Protein AF-K1SUK2-F1 (afdb_monomer)

Sequence (191 aa):
MNEDGTMARLPELMKMAQEWNLKVISIKDMIEYRLKKESLIEVGEEVDMPTEYGHFRLIPFRQSSNGLEHMALIKGEWKEDEPILVRVHSSCATGDILGSKRCDCGQQLHKAMQMIDEAGKGVVVYMQQEGRGIGLMNKIAAYKLQEEGYDTVDANTHLGFKPDERDYGCGAQMLRHLGVHKMRLLTNNPV

Mean predicted aligned error: 8.56 Å

Nearest PDB structures (foldseek):
  2bz1-assembly1_A-2  TM=9.672E-01  e=9.574E-19  Escherichia coli
  2bz0-assembly1_A  TM=9.671E-01  e=1.977E-17  Escherichia coli
  4rl4-assembly1_A  TM=9.246E-01  e=2.531E-17  Helicobacter pylori 26695
  4i14-assembly1_B  TM=9.362E-01  e=8.964E-15  Mycobacterium tuberculosis H37Ra
  4i14-assembly1_A  TM=8.002E-01  e=6.188E-15  Mycobacterium tuberculosis H37Ra

Foldseek 3Di:
DPPVPDDDDPVRVVVVCVVVVHDDDDPVVVLVVCLVVPDQKDKADWDWDDDPQATWIKIWIAGNVPRDIWMKTWFDDDDAPDAAAEEEAEDECCCCPVVDPVDCRNVLQSVSSNVCRVVRGHMYIYHDQYPLNPDDVLNVQLVVVVVVPDDSCRSCVVVVHDPHPDDCSNVVSVCVVSNNPHYDYPDPPPD

Organism: NCBI:txid408170

Structure (mmCIF, N/CA/C/O backbone):
data_AF-K1SUK2-F1
#
_entry.id   AF-K1SUK2-F1
#
loop_
_atom_site.group_PDB
_atom_site.id
_atom_site.type_symbol
_atom_site.label_atom_id
_atom_site.label_alt_id
_atom_site.label_comp_id
_atom_site.label_asym_id
_atom_site.label_entity_id
_atom_site.label_seq_id
_atom_site.pdbx_PDB_ins_code
_atom_site.Cartn_x
_atom_site.Cartn_y
_atom_site.Cartn_z
_atom_site.occupancy
_atom_site.B_iso_or_equiv
_atom_site.auth_seq_id
_atom_site.auth_comp_id
_atom_site.auth_asym_id
_atom_site.auth_atom_id
_atom_site.pdbx_PDB_model_num
ATOM 1 N N . MET A 1 1 ? 12.973 -8.698 -36.532 1.00 68.81 1 MET A N 1
ATOM 2 C CA . MET A 1 1 ? 12.730 -7.508 -37.373 1.00 68.81 1 MET A CA 1
ATOM 3 C C . MET A 1 1 ? 12.028 -7.997 -38.618 1.00 68.81 1 MET A C 1
ATOM 5 O O . MET A 1 1 ? 12.360 -9.091 -39.060 1.00 68.81 1 MET A O 1
ATOM 9 N N . ASN A 1 2 ? 11.050 -7.247 -39.114 1.00 75.00 2 ASN A N 1
ATOM 10 C CA . ASN A 1 2 ? 10.426 -7.526 -40.403 1.00 75.00 2 ASN A CA 1
ATOM 11 C C . ASN A 1 2 ? 11.455 -7.321 -41.529 1.00 75.00 2 ASN A C 1
ATOM 13 O O . ASN A 1 2 ? 12.472 -6.651 -41.329 1.00 75.00 2 ASN A O 1
ATOM 17 N N . GLU A 1 3 ? 11.194 -7.888 -42.707 1.00 78.25 3 GLU A N 1
ATOM 18 C CA . GLU A 1 3 ? 12.083 -7.757 -43.873 1.00 78.25 3 GLU A CA 1
ATOM 19 C C . GLU A 1 3 ? 12.247 -6.297 -44.338 1.00 78.25 3 GLU A C 1
ATOM 21 O O . GLU A 1 3 ? 13.272 -5.942 -44.912 1.00 78.25 3 GLU A O 1
ATOM 26 N N . ASP A 1 4 ? 11.279 -5.431 -44.025 1.00 82.25 4 ASP A N 1
ATOM 27 C CA . ASP A 1 4 ? 11.297 -3.988 -44.300 1.00 82.25 4 ASP A CA 1
ATOM 28 C C . ASP A 1 4 ? 12.079 -3.160 -43.255 1.00 82.25 4 ASP A C 1
ATOM 30 O O . ASP A 1 4 ? 12.109 -1.931 -43.320 1.00 82.25 4 ASP A O 1
ATOM 34 N N . GLY A 1 5 ? 12.708 -3.818 -42.277 1.00 83.62 5 GLY A N 1
ATOM 35 C CA . GLY A 1 5 ? 13.476 -3.177 -41.210 1.00 83.62 5 GLY A CA 1
ATOM 36 C C . GLY A 1 5 ? 12.635 -2.652 -40.041 1.00 83.62 5 GLY A C 1
ATOM 37 O O . GLY A 1 5 ? 13.193 -2.091 -39.096 1.00 83.62 5 GLY A O 1
ATOM 38 N N . THR A 1 6 ? 11.314 -2.850 -40.040 1.00 88.44 6 THR A N 1
ATOM 39 C CA . THR A 1 6 ? 10.451 -2.445 -38.919 1.00 88.44 6 THR A CA 1
ATOM 40 C C . THR A 1 6 ? 10.464 -3.459 -37.761 1.00 88.44 6 THR A C 1
ATOM 42 O O . THR A 1 6 ? 10.831 -4.634 -37.900 1.00 88.44 6 THR A O 1
ATOM 45 N N . MET A 1 7 ? 10.095 -3.005 -36.556 1.00 87.94 7 MET A N 1
ATOM 46 C CA . MET A 1 7 ? 9.943 -3.885 -35.390 1.00 87.94 7 MET A CA 1
ATOM 47 C C . MET A 1 7 ? 8.677 -4.729 -35.528 1.00 87.94 7 MET A C 1
ATOM 49 O O . MET A 1 7 ? 7.578 -4.179 -35.600 1.00 87.94 7 MET A O 1
ATOM 53 N N . ALA A 1 8 ? 8.841 -6.052 -35.474 1.00 85.88 8 ALA A N 1
ATOM 54 C CA . ALA A 1 8 ? 7.737 -6.995 -35.590 1.00 85.88 8 ALA A CA 1
ATOM 55 C C . ALA A 1 8 ? 6.704 -6.797 -34.464 1.00 85.88 8 ALA A C 1
ATOM 57 O O . ALA A 1 8 ? 7.054 -6.666 -33.285 1.00 85.88 8 ALA A O 1
ATOM 58 N N . ARG A 1 9 ? 5.419 -6.779 -34.820 1.00 89.25 9 ARG A N 1
ATOM 59 C CA . ARG A 1 9 ? 4.274 -6.707 -33.900 1.00 89.25 9 ARG A CA 1
ATOM 60 C C . ARG A 1 9 ? 3.689 -8.094 -33.656 1.00 89.25 9 ARG A C 1
ATOM 62 O O . ARG A 1 9 ? 4.024 -9.054 -34.339 1.00 89.25 9 ARG A O 1
ATOM 69 N N . LEU A 1 10 ? 2.782 -8.210 -32.683 1.00 87.62 10 LEU A N 1
ATOM 70 C CA . LEU A 1 10 ? 2.212 -9.498 -32.263 1.00 87.62 10 LEU A CA 1
ATOM 71 C C . LEU A 1 10 ? 1.722 -10.390 -33.430 1.00 87.62 10 LEU A C 1
ATOM 73 O O . LEU A 1 10 ? 2.055 -11.572 -33.415 1.00 87.62 10 LEU A O 1
ATOM 77 N N . PRO A 1 11 ? 1.012 -9.883 -34.462 1.00 90.06 11 PRO A N 1
ATOM 78 C CA . PRO A 1 11 ? 0.579 -10.725 -35.581 1.00 90.06 11 PRO A CA 1
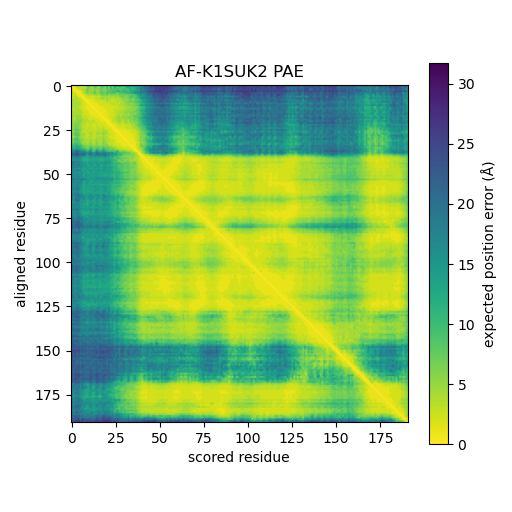ATOM 79 C C . PRO A 1 11 ? 1.738 -11.337 -36.383 1.00 90.06 11 PRO A C 1
ATOM 81 O O . PRO A 1 11 ? 1.647 -12.480 -36.823 1.00 90.06 11 PRO A O 1
ATOM 84 N N . GLU A 1 12 ? 2.828 -10.591 -36.562 1.00 88.25 12 GLU A N 1
ATOM 85 C CA . GLU A 1 12 ? 4.035 -11.041 -37.267 1.00 88.25 12 GLU A CA 1
ATOM 86 C C . GLU A 1 12 ? 4.827 -12.013 -36.392 1.00 88.25 12 GLU A C 1
ATOM 88 O O . GLU A 1 12 ? 5.207 -13.087 -36.851 1.00 88.25 12 GLU A O 1
ATOM 93 N N . LEU A 1 13 ? 4.964 -11.697 -35.100 1.00 88.31 13 LEU A N 1
ATOM 94 C CA . LEU A 1 13 ? 5.599 -12.569 -34.112 1.00 88.31 13 LEU A CA 1
ATOM 95 C C . LEU A 1 13 ? 4.911 -13.936 -34.025 1.00 88.31 13 LEU A C 1
ATOM 97 O O . LEU A 1 13 ? 5.598 -14.945 -33.913 1.00 88.31 13 LEU A O 1
ATOM 101 N N . MET A 1 14 ? 3.578 -13.996 -34.123 1.00 89.56 14 MET A N 1
ATOM 102 C CA . MET A 1 14 ? 2.840 -15.266 -34.135 1.00 89.56 14 MET A CA 1
ATOM 103 C C . MET A 1 14 ? 3.139 -16.106 -35.385 1.00 89.56 1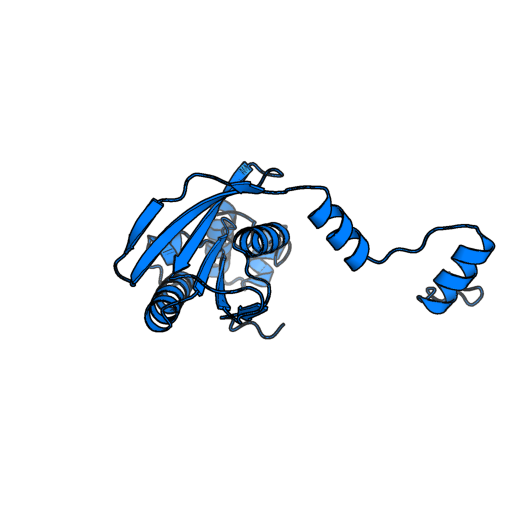4 MET A C 1
ATOM 105 O O . MET A 1 14 ? 3.300 -17.320 -35.268 1.00 89.56 14 MET A O 1
ATOM 109 N N . LYS A 1 15 ? 3.260 -15.477 -36.566 1.00 89.38 15 LYS A N 1
ATOM 110 C CA . LYS A 1 15 ? 3.635 -16.171 -37.812 1.00 89.38 15 LYS A CA 1
ATOM 111 C C . LYS A 1 15 ? 5.060 -16.718 -37.736 1.00 89.38 15 LYS A C 1
ATOM 113 O O . LYS A 1 15 ? 5.268 -17.903 -37.974 1.00 89.38 15 LYS A O 1
ATOM 118 N N . MET A 1 16 ? 6.010 -15.878 -37.328 1.00 87.69 16 MET A N 1
ATOM 119 C CA . MET A 1 16 ? 7.416 -16.264 -37.163 1.00 87.69 16 MET A CA 1
ATOM 120 C C . MET A 1 16 ? 7.575 -17.366 -36.111 1.00 87.69 16 MET A C 1
ATOM 122 O O . MET A 1 16 ? 8.336 -18.309 -36.296 1.00 87.69 16 MET A O 1
ATOM 126 N N . ALA A 1 17 ? 6.824 -17.288 -35.010 1.00 89.75 17 ALA A N 1
ATOM 127 C CA . ALA A 1 17 ? 6.857 -18.310 -33.975 1.00 89.75 17 ALA A CA 1
ATOM 128 C C . ALA A 1 17 ? 6.326 -19.661 -34.460 1.00 89.75 17 ALA A C 1
ATOM 130 O O . ALA A 1 17 ? 6.864 -20.695 -34.071 1.00 89.75 17 ALA A O 1
ATOM 131 N N . GLN A 1 18 ? 5.310 -19.671 -35.325 1.00 91.25 18 GLN A N 1
ATOM 132 C CA . GLN A 1 18 ? 4.829 -20.903 -35.942 1.00 91.25 18 GLN A CA 1
ATOM 133 C C . GLN A 1 18 ? 5.859 -21.483 -36.919 1.00 91.25 18 GLN A C 1
ATOM 135 O O . GLN A 1 18 ? 6.122 -22.682 -36.876 1.00 91.25 18 GLN A O 1
ATOM 140 N N . GLU A 1 19 ? 6.461 -20.639 -37.758 1.00 91.56 19 GLU A N 1
ATOM 141 C CA . GLU A 1 19 ? 7.480 -21.040 -38.733 1.00 91.56 19 GLU A CA 1
ATOM 142 C C . GLU A 1 19 ? 8.727 -21.624 -38.055 1.00 91.56 19 GLU A C 1
ATOM 144 O O . GLU A 1 19 ? 9.256 -22.649 -38.479 1.00 91.56 19 GLU A O 1
ATOM 149 N N . TRP A 1 20 ? 9.173 -21.001 -36.965 1.00 92.88 20 TRP A N 1
ATOM 150 C CA . TRP A 1 20 ? 10.408 -21.370 -36.268 1.00 92.88 20 TRP A CA 1
ATOM 151 C C . TRP A 1 20 ? 10.173 -22.249 -35.034 1.00 92.88 20 TRP A C 1
ATOM 153 O O . TRP A 1 20 ? 11.103 -22.503 -34.271 1.00 92.88 20 TRP A O 1
ATOM 163 N N . ASN A 1 21 ? 8.940 -22.724 -34.830 1.00 91.50 21 ASN A N 1
ATOM 164 C CA . ASN A 1 21 ? 8.532 -23.551 -33.691 1.00 91.50 21 ASN A CA 1
ATOM 165 C C . ASN A 1 21 ? 8.912 -22.949 -32.319 1.00 91.50 21 ASN A C 1
ATOM 167 O O . ASN A 1 21 ? 9.374 -23.636 -31.404 1.00 91.50 21 ASN A O 1
ATOM 171 N N . LEU A 1 22 ? 8.712 -21.642 -32.170 1.00 91.06 22 LEU A N 1
ATOM 172 C CA . LEU A 1 22 ? 8.928 -20.907 -30.929 1.00 91.06 22 LEU A CA 1
ATOM 173 C C . LEU A 1 22 ? 7.612 -20.746 -30.161 1.00 91.06 22 LEU A C 1
ATOM 175 O O . LEU A 1 22 ? 6.516 -20.756 -30.721 1.00 91.06 22 LEU A O 1
ATOM 179 N N . LYS A 1 23 ? 7.712 -20.577 -28.841 1.00 89.44 23 LYS A N 1
ATOM 180 C CA . LYS A 1 23 ? 6.564 -20.242 -27.991 1.00 89.44 23 LYS A CA 1
ATOM 181 C C . LYS A 1 23 ? 6.482 -18.728 -27.820 1.00 89.44 23 LYS A C 1
ATOM 183 O O . LYS A 1 23 ? 7.471 -18.097 -27.461 1.00 89.44 23 LYS A O 1
ATOM 188 N N . VAL A 1 24 ? 5.294 -18.167 -28.030 1.00 89.62 24 VAL A N 1
ATOM 189 C CA . VAL A 1 24 ? 4.978 -16.768 -27.708 1.00 89.62 24 VAL A CA 1
ATOM 190 C C . VAL A 1 24 ? 4.168 -16.757 -26.422 1.00 89.62 24 VAL A C 1
ATOM 192 O O . VAL A 1 24 ? 3.167 -17.461 -26.317 1.00 89.62 24 VAL A O 1
ATOM 195 N N . ILE A 1 25 ? 4.610 -15.970 -25.446 1.00 89.69 25 ILE A N 1
ATOM 196 C CA . ILE A 1 25 ? 3.925 -15.766 -24.167 1.00 89.69 25 ILE A CA 1
ATOM 197 C C . ILE A 1 25 ? 3.846 -14.268 -23.880 1.00 89.69 25 ILE A C 1
ATOM 199 O O . ILE A 1 25 ? 4.725 -13.513 -24.302 1.00 89.69 25 ILE A O 1
ATOM 203 N N . SER A 1 26 ? 2.810 -13.825 -23.168 1.00 88.38 26 SER A N 1
ATOM 204 C CA . SER A 1 26 ? 2.728 -12.434 -22.718 1.00 88.38 26 SER A CA 1
ATOM 205 C C . SER A 1 26 ? 3.372 -12.249 -21.339 1.00 88.38 26 SER A C 1
ATOM 207 O O . SER A 1 26 ? 3.465 -13.187 -20.544 1.00 88.38 26 SER A O 1
ATOM 209 N N . ILE A 1 27 ? 3.781 -11.014 -21.021 1.00 81.56 27 ILE A N 1
ATOM 210 C CA . ILE A 1 27 ? 4.228 -10.653 -19.663 1.00 81.56 27 ILE A CA 1
ATOM 211 C C . ILE A 1 27 ? 3.111 -10.940 -18.650 1.00 81.56 27 ILE A C 1
ATOM 213 O O . ILE A 1 27 ? 3.391 -11.438 -17.565 1.00 81.56 27 ILE A O 1
ATOM 217 N N . LYS A 1 28 ? 1.846 -10.699 -19.022 1.00 80.81 28 LYS A N 1
ATOM 218 C CA . LYS A 1 28 ? 0.680 -11.029 -18.195 1.00 80.81 28 LYS A CA 1
ATOM 219 C C . LYS A 1 28 ? 0.637 -12.524 -17.861 1.00 80.81 28 LYS A C 1
ATOM 221 O O . LYS A 1 28 ? 0.533 -12.861 -16.688 1.00 80.81 28 LYS A O 1
ATOM 226 N N . ASP A 1 29 ? 0.779 -13.404 -18.853 1.00 82.12 29 ASP A N 1
ATOM 227 C CA . ASP A 1 29 ? 0.750 -14.861 -18.635 1.00 82.12 29 ASP A CA 1
ATOM 228 C C . ASP A 1 29 ? 1.938 -15.328 -17.788 1.00 82.12 29 ASP A C 1
ATOM 230 O O . ASP A 1 29 ? 1.801 -16.213 -16.945 1.00 82.12 29 ASP A O 1
ATOM 234 N N . MET A 1 30 ? 3.108 -14.708 -17.975 1.00 81.25 30 MET A N 1
ATOM 235 C CA . MET A 1 30 ? 4.293 -14.985 -17.164 1.00 81.25 30 MET A CA 1
ATOM 236 C C . MET A 1 30 ? 4.085 -14.563 -15.704 1.00 81.25 30 MET A C 1
ATOM 238 O O . MET A 1 30 ? 4.406 -15.332 -14.797 1.00 81.25 30 MET A O 1
ATOM 242 N N . ILE A 1 31 ? 3.510 -13.378 -15.469 1.00 77.00 31 ILE A N 1
ATOM 243 C CA . ILE A 1 31 ? 3.128 -12.911 -14.132 1.00 77.00 31 ILE A CA 1
ATOM 244 C C . ILE A 1 31 ? 2.103 -13.874 -13.524 1.00 77.00 31 ILE A C 1
ATOM 246 O O . ILE A 1 31 ? 2.321 -14.357 -12.419 1.00 77.00 31 ILE A O 1
ATOM 250 N N . GLU A 1 32 ? 1.031 -14.229 -14.239 1.00 76.50 32 GLU A N 1
ATOM 251 C CA . GLU A 1 32 ? 0.015 -15.171 -13.750 1.00 76.50 32 GLU A CA 1
ATOM 252 C C . GLU A 1 32 ? 0.597 -16.548 -13.407 1.00 76.50 32 GLU A C 1
ATOM 254 O O . GLU A 1 32 ? 0.225 -17.135 -12.388 1.00 76.50 32 GLU A O 1
ATOM 259 N N . TYR A 1 33 ? 1.510 -17.068 -14.232 1.00 79.50 33 TYR A N 1
ATOM 260 C CA . TYR A 1 33 ? 2.185 -18.338 -13.983 1.00 79.50 33 TYR A CA 1
ATOM 261 C C . TYR A 1 33 ? 3.038 -18.276 -12.715 1.00 79.50 33 TYR A C 1
ATOM 263 O O . TYR A 1 33 ? 2.906 -19.146 -11.852 1.00 79.50 33 TYR A O 1
ATOM 271 N N . ARG A 1 34 ? 3.864 -17.232 -12.564 1.00 74.19 34 ARG A N 1
ATOM 272 C CA . ARG A 1 34 ? 4.698 -17.041 -11.370 1.00 74.19 34 ARG A CA 1
ATOM 273 C C . ARG A 1 34 ? 3.846 -16.849 -10.124 1.00 74.19 34 ARG A C 1
ATOM 275 O O . ARG A 1 34 ? 4.049 -17.569 -9.162 1.00 74.19 34 ARG A O 1
ATOM 282 N N . LEU A 1 35 ? 2.808 -16.013 -10.170 1.00 68.50 35 LEU A N 1
ATOM 283 C CA . LEU A 1 35 ? 1.860 -15.832 -9.061 1.00 68.50 35 LEU A CA 1
ATOM 284 C C . LEU A 1 35 ? 1.132 -17.127 -8.652 1.00 68.50 35 LEU A C 1
ATOM 286 O O . LEU A 1 35 ? 0.651 -17.222 -7.528 1.00 68.50 35 LEU A O 1
ATOM 290 N N . LYS A 1 36 ? 0.988 -18.108 -9.556 1.00 68.94 36 LYS A N 1
ATOM 291 C CA . LYS A 1 36 ? 0.396 -19.426 -9.253 1.00 68.94 36 LYS A CA 1
ATOM 292 C C . LYS A 1 36 ? 1.407 -20.434 -8.696 1.00 68.94 36 LYS A C 1
ATOM 294 O O . LYS A 1 36 ? 0.989 -21.404 -8.071 1.00 68.94 36 LYS A O 1
ATOM 299 N N . LYS A 1 37 ? 2.700 -20.265 -8.982 1.00 68.19 37 LYS A N 1
ATOM 300 C CA . LYS A 1 37 ? 3.764 -21.250 -8.705 1.00 68.19 37 LYS A CA 1
ATOM 301 C C . LYS A 1 37 ? 4.729 -20.818 -7.603 1.00 68.19 37 LYS A C 1
ATOM 303 O O . LYS A 1 37 ? 5.312 -21.675 -6.951 1.00 68.19 37 LYS A O 1
ATOM 308 N N . GLU A 1 38 ? 4.900 -19.519 -7.419 1.00 70.81 38 GLU A N 1
ATOM 309 C CA . GLU A 1 38 ? 5.845 -18.893 -6.505 1.00 70.81 38 GLU A CA 1
ATOM 310 C C . GLU A 1 38 ? 5.045 -18.039 -5.516 1.00 70.81 38 GLU A C 1
ATOM 312 O O . GLU A 1 38 ? 4.424 -17.047 -5.905 1.00 70.81 38 GLU A O 1
ATOM 317 N N . SER A 1 39 ? 5.058 -18.415 -4.235 1.00 69.88 39 SER A N 1
ATOM 318 C CA . SER A 1 39 ? 4.652 -17.483 -3.180 1.00 69.88 39 SER A CA 1
ATOM 319 C C . SER A 1 39 ? 5.824 -16.544 -2.926 1.00 69.88 39 SER A C 1
ATOM 321 O O . SER A 1 39 ? 6.908 -16.999 -2.568 1.00 69.88 39 SER A O 1
ATOM 323 N N . LEU A 1 40 ? 5.621 -15.243 -3.136 1.00 79.75 40 LEU A N 1
ATOM 324 C CA . LEU A 1 40 ? 6.586 -14.208 -2.751 1.00 79.75 40 LEU A CA 1
ATOM 325 C C . LEU A 1 40 ? 6.384 -13.760 -1.304 1.00 79.75 40 LEU A C 1
ATOM 327 O O . LEU A 1 40 ? 7.107 -12.876 -0.851 1.00 79.75 40 LEU A O 1
ATOM 331 N N . ILE A 1 41 ? 5.396 -14.325 -0.609 1.00 89.88 41 ILE A N 1
ATOM 332 C CA . ILE A 1 41 ? 5.016 -13.929 0.741 1.00 89.88 41 ILE A CA 1
ATOM 333 C C . ILE A 1 41 ? 5.052 -15.123 1.696 1.00 89.88 41 ILE A C 1
ATOM 335 O O . ILE A 1 41 ? 4.570 -16.216 1.388 1.00 89.88 41 ILE A O 1
ATOM 339 N N . GLU A 1 42 ? 5.613 -14.883 2.872 1.00 93.88 42 GLU A N 1
ATOM 340 C CA . GLU A 1 42 ? 5.426 -15.654 4.097 1.00 93.88 42 GLU A CA 1
ATOM 341 C C . GLU A 1 42 ? 4.388 -14.905 4.945 1.00 93.88 42 GLU A C 1
ATOM 343 O O . GLU A 1 42 ? 4.47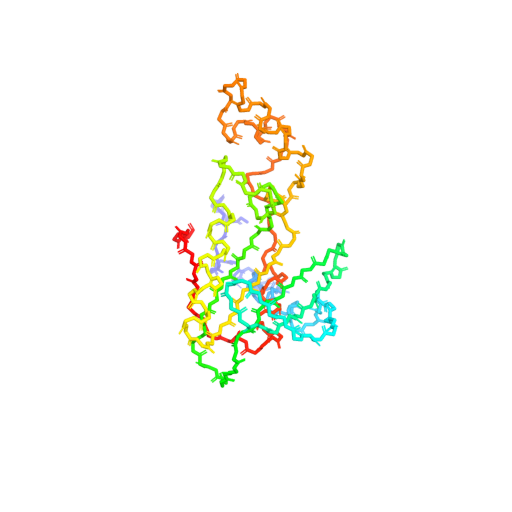3 -13.684 5.087 1.00 93.88 42 GLU A O 1
ATOM 348 N N . VAL A 1 43 ? 3.384 -15.613 5.463 1.00 96.44 43 VAL A N 1
ATOM 349 C CA . VAL A 1 43 ? 2.277 -15.025 6.233 1.00 96.44 43 VAL A CA 1
ATOM 350 C C . VAL A 1 43 ? 2.533 -15.269 7.712 1.00 96.44 43 VAL A C 1
ATOM 352 O O . VAL A 1 43 ? 2.770 -16.410 8.104 1.00 96.44 43 VAL A O 1
ATOM 355 N N . GLY A 1 44 ? 2.522 -14.206 8.514 1.00 96.88 44 GLY A N 1
ATOM 356 C CA . GLY A 1 44 ? 2.666 -14.306 9.962 1.00 96.88 44 GLY A CA 1
ATOM 357 C C . GLY A 1 44 ? 1.332 -14.452 10.693 1.00 96.88 44 GLY A C 1
ATOM 358 O O . GLY A 1 44 ? 0.275 -14.603 10.085 1.00 96.88 44 GLY A O 1
ATOM 359 N N . GLU A 1 45 ? 1.399 -14.389 12.019 1.00 97.81 45 GLU A N 1
ATOM 360 C CA . GLU A 1 45 ? 0.235 -14.540 12.895 1.00 97.81 45 GLU A CA 1
ATOM 361 C C . GLU A 1 45 ? -0.684 -13.312 12.853 1.00 97.81 45 GLU A C 1
ATOM 363 O O . GLU A 1 45 ? -0.224 -12.166 12.863 1.00 97.81 45 GLU A O 1
ATOM 368 N N . GLU A 1 46 ? -1.992 -13.562 12.844 1.00 98.06 46 GLU A N 1
ATOM 369 C CA . GLU A 1 46 ? -3.016 -12.523 12.924 1.00 98.06 46 GLU A CA 1
ATOM 370 C C . GLU A 1 46 ? -3.235 -12.079 14.376 1.00 98.06 46 GLU A C 1
ATOM 372 O O . GLU A 1 46 ? -3.321 -12.906 15.286 1.00 98.06 46 GLU A O 1
ATOM 377 N N . VAL A 1 47 ? -3.371 -10.770 14.599 1.00 98.19 47 VAL A N 1
ATOM 378 C CA . VAL A 1 47 ? -3.643 -10.205 15.928 1.00 98.19 47 VAL A CA 1
ATOM 379 C C . VAL A 1 47 ? -4.721 -9.126 15.889 1.00 98.19 47 VAL A C 1
ATOM 381 O O . VAL A 1 47 ? -4.873 -8.401 14.905 1.00 98.19 47 VAL A O 1
ATOM 384 N N . ASP A 1 48 ? -5.454 -8.998 16.991 1.00 98.25 48 ASP A N 1
ATOM 385 C CA . ASP A 1 48 ? -6.371 -7.886 17.226 1.00 98.25 48 ASP A CA 1
ATOM 386 C C . ASP A 1 48 ? -5.600 -6.569 17.434 1.00 98.25 48 ASP A C 1
ATOM 388 O O . ASP A 1 48 ? -4.630 -6.519 18.193 1.00 98.25 48 ASP A O 1
ATOM 392 N N . MET A 1 49 ? -6.009 -5.505 16.741 1.00 97.94 49 MET A N 1
ATOM 393 C CA . MET A 1 49 ? -5.282 -4.235 16.669 1.00 97.94 49 MET A CA 1
ATOM 394 C C . MET A 1 49 ? -6.231 -3.031 16.809 1.00 97.9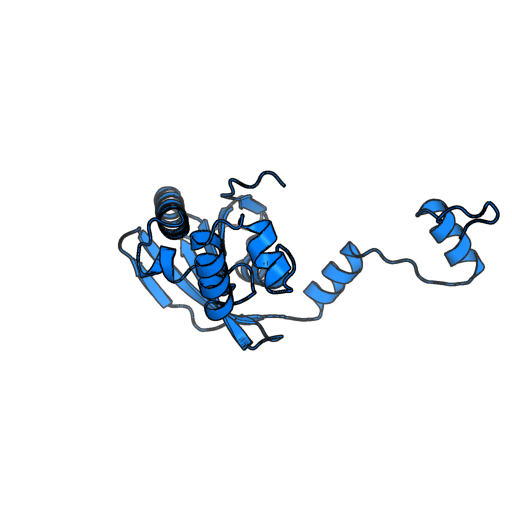4 49 MET A C 1
ATOM 396 O O . MET A 1 49 ? -6.697 -2.464 15.810 1.00 97.94 49 MET A O 1
ATOM 400 N N . PRO A 1 50 ? -6.544 -2.602 18.043 1.00 97.44 50 PRO A N 1
ATOM 401 C CA . PRO A 1 50 ? -7.225 -1.335 18.281 1.00 97.44 50 PRO A CA 1
ATOM 402 C C . PRO A 1 50 ? -6.282 -0.157 17.997 1.00 97.44 50 PRO A C 1
ATOM 404 O O . PRO A 1 50 ? -5.133 -0.141 18.430 1.00 97.44 50 PRO A O 1
ATOM 407 N N . THR A 1 51 ? -6.773 0.852 17.279 1.00 97.38 51 THR A N 1
ATOM 408 C CA . THR A 1 51 ? -6.018 2.066 16.932 1.00 97.38 51 THR A CA 1
ATOM 409 C C . THR A 1 51 ? -6.861 3.313 17.190 1.00 97.38 51 THR A C 1
ATOM 411 O O . THR A 1 51 ? -8.082 3.234 17.326 1.00 97.38 51 THR A O 1
ATOM 414 N N . GLU A 1 52 ? -6.234 4.490 17.183 1.00 96.81 52 GLU A N 1
ATOM 415 C CA . GLU A 1 52 ? -6.949 5.774 17.264 1.00 96.81 52 GLU A CA 1
ATOM 416 C C . GLU A 1 52 ? -7.887 6.025 16.068 1.00 96.81 52 GLU A C 1
ATOM 418 O O . GLU A 1 52 ? -8.790 6.857 16.150 1.00 96.81 52 GLU A O 1
ATOM 423 N N . TYR A 1 53 ? -7.685 5.315 14.954 1.00 97.06 53 TYR A N 1
ATOM 424 C CA . TYR A 1 53 ? -8.412 5.515 13.696 1.00 97.06 53 TYR A CA 1
ATOM 425 C C . TYR A 1 53 ? -9.418 4.401 13.394 1.00 97.06 53 TYR A C 1
ATOM 427 O O . TYR A 1 53 ? -9.968 4.366 12.294 1.00 97.06 53 TYR A O 1
ATOM 435 N N . GLY A 1 54 ? -9.621 3.480 14.338 1.00 95.62 54 GLY A N 1
ATOM 436 C CA . GLY A 1 54 ? -10.506 2.336 14.174 1.00 95.62 54 GLY A CA 1
ATOM 437 C C . GLY A 1 54 ? -9.964 1.059 14.804 1.00 95.62 54 GLY A C 1
ATOM 438 O O . GLY A 1 54 ? -8.840 1.003 15.307 1.00 95.62 54 GLY A O 1
ATOM 439 N N . HIS A 1 55 ? -10.773 0.008 14.744 1.00 97.50 55 HIS A N 1
ATOM 440 C CA . HIS A 1 55 ? -10.428 -1.315 15.271 1.00 97.50 55 HIS A CA 1
ATOM 441 C C . HIS A 1 55 ? -10.251 -2.314 14.133 1.00 97.50 55 HIS A C 1
ATOM 443 O O . HIS A 1 55 ? -11.189 -2.534 13.360 1.00 97.50 55 HIS A O 1
ATOM 449 N N . PHE A 1 56 ? -9.053 -2.886 14.032 1.00 98.56 56 PHE A N 1
ATOM 450 C CA . PHE A 1 56 ? -8.614 -3.717 12.917 1.00 98.56 56 PHE A CA 1
ATOM 451 C C . PHE A 1 56 ? -8.036 -5.041 13.407 1.00 98.56 56 PHE A C 1
ATOM 453 O O . PHE A 1 56 ? -7.701 -5.198 14.575 1.00 98.56 56 PHE A O 1
ATOM 460 N N . ARG A 1 57 ? -7.856 -5.966 12.471 1.00 98.44 57 ARG A N 1
ATOM 461 C CA . ARG A 1 57 ? -6.983 -7.133 12.611 1.00 98.44 57 ARG A CA 1
ATOM 462 C C . ARG A 1 57 ? -5.706 -6.848 11.830 1.00 98.44 57 ARG A C 1
ATOM 464 O O . ARG A 1 57 ? -5.784 -6.272 10.744 1.00 98.44 57 ARG A O 1
ATOM 471 N N . LEU A 1 58 ? -4.547 -7.190 12.373 1.00 98.56 58 LEU A N 1
ATOM 472 C CA . LEU A 1 58 ? -3.258 -7.002 11.713 1.00 98.56 58 LEU A CA 1
ATOM 473 C C . LEU A 1 58 ? -2.675 -8.358 11.338 1.00 98.56 58 LEU A C 1
ATOM 475 O O . LEU A 1 58 ? -2.600 -9.245 12.182 1.00 98.56 58 LEU A O 1
ATOM 479 N N . ILE A 1 59 ? -2.205 -8.480 10.096 1.00 98.50 59 ILE A N 1
ATOM 480 C CA . ILE A 1 59 ? -1.401 -9.621 9.644 1.00 98.50 59 ILE A CA 1
ATOM 481 C C . ILE A 1 59 ? -0.079 -9.093 9.078 1.00 98.50 59 ILE A C 1
ATOM 483 O O . ILE A 1 59 ? -0.112 -8.278 8.145 1.00 98.50 59 ILE A O 1
ATOM 487 N N . PRO A 1 60 ? 1.082 -9.519 9.606 1.00 97.94 60 PRO A N 1
ATOM 488 C CA . PRO A 1 60 ? 2.368 -9.230 9.000 1.00 97.94 60 PRO A CA 1
ATOM 489 C C . PRO A 1 60 ? 2.661 -10.218 7.863 1.00 97.94 60 PRO A C 1
ATOM 491 O O . PRO A 1 60 ? 2.302 -11.394 7.913 1.00 97.94 60 PRO A O 1
ATOM 494 N N . PHE A 1 61 ? 3.352 -9.740 6.835 1.00 96.81 61 PHE A N 1
ATOM 495 C CA . PHE A 1 61 ? 3.784 -10.530 5.687 1.00 96.81 61 PHE A CA 1
ATOM 496 C C . PHE A 1 61 ? 5.268 -10.298 5.454 1.00 96.81 61 PHE A C 1
ATOM 498 O O . PHE A 1 61 ? 5.694 -9.149 5.393 1.00 96.81 61 PHE A O 1
ATOM 505 N N . ARG A 1 62 ? 6.059 -11.350 5.262 1.00 95.19 62 ARG A N 1
ATOM 506 C CA . ARG A 1 62 ? 7.465 -11.213 4.873 1.00 95.19 62 ARG A CA 1
ATOM 507 C C . ARG A 1 62 ? 7.634 -11.519 3.394 1.00 95.19 62 ARG A C 1
ATOM 509 O O . ARG A 1 62 ? 7.256 -12.587 2.923 1.00 95.19 62 ARG A O 1
ATOM 516 N N . GLN A 1 63 ? 8.226 -10.588 2.659 1.00 91.38 63 GLN A N 1
ATOM 517 C CA . GLN A 1 63 ? 8.537 -10.766 1.250 1.00 91.38 63 GLN A CA 1
ATOM 518 C C . GLN A 1 63 ? 9.759 -11.682 1.095 1.00 91.38 63 GLN A C 1
ATOM 520 O O . GLN A 1 63 ? 10.869 -11.341 1.498 1.00 91.38 63 GLN A O 1
ATOM 525 N N . SER A 1 64 ? 9.588 -12.839 0.461 1.00 87.12 64 SER A N 1
ATOM 526 C CA . SER A 1 64 ? 10.632 -13.867 0.353 1.00 87.12 64 SER A CA 1
ATOM 527 C C . SER A 1 64 ? 11.846 -13.429 -0.476 1.00 87.12 64 SER A C 1
ATOM 529 O O . SER A 1 64 ? 12.939 -13.947 -0.280 1.00 87.12 64 SER A O 1
ATOM 531 N N . SER A 1 65 ? 11.684 -12.478 -1.402 1.00 83.69 65 SER A N 1
ATOM 532 C CA . SER A 1 65 ? 12.766 -12.049 -2.302 1.00 83.69 65 SER A CA 1
ATOM 533 C C . SER A 1 65 ? 13.779 -11.094 -1.666 1.00 83.69 65 SER A C 1
ATOM 535 O O . SER A 1 65 ? 14.898 -10.993 -2.158 1.00 83.69 65 SER A O 1
ATOM 537 N N . ASN A 1 66 ? 13.392 -10.356 -0.623 1.00 85.62 66 ASN A N 1
ATOM 538 C CA . ASN A 1 66 ? 14.238 -9.333 0.009 1.00 85.62 66 ASN A CA 1
ATOM 539 C C . ASN A 1 66 ? 14.174 -9.342 1.548 1.00 85.62 66 ASN A C 1
ATOM 541 O O . ASN A 1 66 ? 14.894 -8.577 2.183 1.00 85.62 66 ASN A O 1
ATOM 545 N N . GLY A 1 67 ? 13.331 -10.187 2.147 1.00 89.44 67 GLY A N 1
ATOM 546 C CA . GLY A 1 67 ? 13.147 -10.297 3.592 1.00 89.44 67 GLY A CA 1
ATOM 547 C C . GLY A 1 67 ? 12.399 -9.126 4.233 1.00 89.44 67 GLY A C 1
ATOM 548 O O . GLY A 1 67 ? 12.293 -9.098 5.455 1.00 89.44 67 GLY A O 1
ATOM 549 N N . LEU A 1 68 ? 11.891 -8.165 3.453 1.00 91.75 68 LEU A N 1
ATOM 550 C CA . LEU A 1 68 ? 11.160 -7.025 4.000 1.00 91.75 68 LEU A CA 1
ATOM 551 C C . LEU A 1 68 ? 9.822 -7.473 4.579 1.00 91.75 68 LEU A C 1
ATOM 553 O O . LEU A 1 68 ? 9.109 -8.280 3.987 1.00 91.75 68 LEU A O 1
ATOM 557 N N . GLU A 1 69 ? 9.472 -6.900 5.722 1.00 94.94 69 GLU A N 1
ATOM 558 C CA . GLU A 1 69 ? 8.201 -7.155 6.385 1.00 94.94 69 GLU A CA 1
ATOM 559 C C . GLU A 1 69 ? 7.211 -6.044 6.036 1.00 94.94 69 GLU A C 1
ATOM 561 O O . GLU A 1 69 ? 7.529 -4.856 6.034 1.00 94.94 69 GLU A O 1
ATOM 566 N N . HIS A 1 70 ? 6.010 -6.447 5.665 1.00 96.19 70 HIS A N 1
ATOM 567 C CA . HIS A 1 70 ? 4.867 -5.618 5.326 1.00 96.19 70 HIS A CA 1
ATOM 568 C C . HIS A 1 70 ? 3.726 -5.978 6.266 1.00 96.19 70 HIS A C 1
ATOM 570 O O . HIS A 1 70 ? 3.793 -6.967 6.995 1.00 96.19 70 HIS A O 1
ATOM 576 N N . MET A 1 71 ? 2.648 -5.207 6.238 1.00 97.25 71 MET A N 1
ATOM 577 C CA . MET A 1 71 ? 1.477 -5.518 7.053 1.00 97.25 71 MET A CA 1
ATOM 578 C C . MET A 1 71 ? 0.187 -5.181 6.327 1.00 97.25 71 MET A C 1
ATOM 580 O O . MET A 1 71 ? 0.141 -4.276 5.493 1.00 97.25 71 MET A O 1
ATOM 584 N N . ALA A 1 72 ? -0.869 -5.911 6.664 1.00 98.25 72 ALA A N 1
ATOM 585 C CA . ALA A 1 72 ? -2.228 -5.573 6.292 1.00 98.25 72 ALA A CA 1
ATOM 586 C C . ALA A 1 72 ? -3.044 -5.273 7.550 1.00 98.25 72 ALA A C 1
ATOM 588 O O . ALA A 1 72 ? -3.028 -6.059 8.495 1.00 98.25 72 ALA A O 1
ATOM 589 N N . LEU A 1 73 ? -3.770 -4.157 7.535 1.00 98.50 73 LEU A N 1
ATOM 590 C CA . LEU A 1 73 ? -4.819 -3.851 8.503 1.00 98.50 73 LEU A CA 1
ATOM 591 C C . LEU A 1 73 ? -6.164 -4.183 7.873 1.00 98.50 73 LEU A C 1
ATOM 593 O O . LEU A 1 73 ? -6.488 -3.679 6.797 1.00 98.50 73 LEU A O 1
ATOM 597 N N . ILE A 1 74 ? -6.936 -5.030 8.538 1.00 98.44 74 ILE A N 1
ATOM 598 C CA . ILE A 1 74 ? -8.142 -5.651 8.004 1.00 98.44 74 ILE A CA 1
ATOM 599 C C . ILE A 1 74 ? -9.331 -5.246 8.866 1.00 98.44 74 ILE A C 1
ATOM 601 O O . ILE A 1 74 ? -9.308 -5.388 10.089 1.00 98.44 74 ILE A O 1
ATOM 605 N N . LYS A 1 75 ? -10.394 -4.770 8.220 1.00 98.31 75 LYS A N 1
ATOM 606 C CA . LYS A 1 75 ? -11.676 -4.459 8.851 1.00 98.31 75 LYS A CA 1
ATOM 607 C C . LYS A 1 75 ? -12.743 -5.410 8.32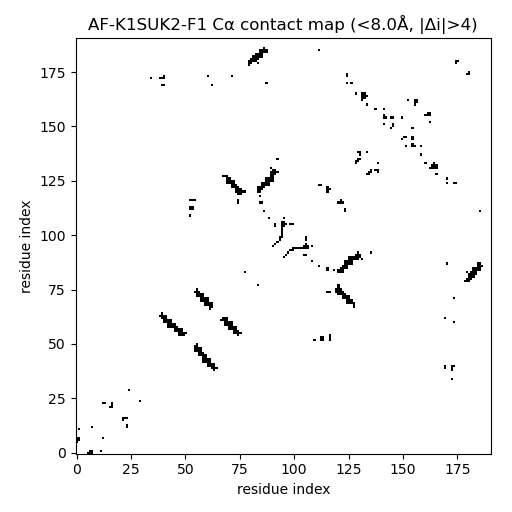6 1.00 98.31 75 LYS A C 1
ATOM 609 O O . LYS A 1 75 ? -12.902 -5.538 7.112 1.00 98.31 75 LYS A O 1
ATOM 614 N N . GLY A 1 76 ? -13.499 -6.010 9.242 1.00 96.19 76 GLY A N 1
ATOM 615 C CA . GLY A 1 76 ? -14.646 -6.855 8.917 1.00 96.19 76 GLY A CA 1
ATOM 616 C C . GLY A 1 76 ? -14.279 -8.128 8.153 1.00 96.19 76 GLY A C 1
ATOM 617 O O . GLY A 1 76 ? -13.137 -8.592 8.183 1.00 96.19 76 GLY A O 1
ATOM 618 N N . GLU A 1 77 ? -15.284 -8.680 7.483 1.00 95.19 77 GLU A N 1
ATOM 619 C CA . GLU A 1 77 ? -15.217 -9.876 6.645 1.00 95.19 77 GLU A CA 1
ATOM 620 C C . GLU A 1 77 ? -16.041 -9.642 5.376 1.00 95.19 77 GLU A C 1
ATOM 622 O O . GLU A 1 77 ? -16.916 -8.767 5.334 1.00 95.19 77 GLU A O 1
ATOM 627 N N . TRP A 1 78 ? -15.771 -10.419 4.333 1.00 95.31 78 TRP A N 1
ATOM 628 C CA . TRP A 1 78 ? -16.456 -10.298 3.054 1.00 95.31 78 TRP A CA 1
ATOM 629 C C . TRP A 1 78 ? -16.572 -11.635 2.338 1.00 95.31 78 TRP A C 1
ATOM 631 O O . TRP A 1 78 ? -15.873 -12.599 2.649 1.00 95.31 78 TRP A O 1
ATOM 641 N N . LYS A 1 79 ? -17.480 -11.680 1.363 1.00 93.00 79 LYS A N 1
ATOM 642 C CA . LYS A 1 79 ? -17.642 -12.831 0.475 1.00 93.00 79 LYS A CA 1
ATOM 643 C C . LYS A 1 79 ? -16.749 -12.698 -0.754 1.00 93.00 79 LYS A C 1
ATOM 645 O O . LYS A 1 79 ? -16.303 -11.606 -1.107 1.00 93.00 79 LYS A O 1
ATOM 650 N N . GLU A 1 80 ? -16.538 -13.821 -1.427 1.00 86.62 80 GLU A N 1
ATOM 651 C CA . GLU A 1 80 ? -15.914 -13.845 -2.748 1.00 86.62 80 GLU A CA 1
ATOM 652 C C . GLU A 1 80 ? -16.660 -12.898 -3.713 1.00 86.62 80 GLU A C 1
ATOM 654 O O . GLU A 1 80 ? -17.880 -12.741 -3.629 1.00 86.62 80 GLU A O 1
ATOM 659 N N . ASP A 1 81 ? -15.909 -12.215 -4.581 1.00 87.50 81 ASP A N 1
ATOM 660 C CA . ASP A 1 81 ? -16.381 -11.210 -5.551 1.00 87.50 81 ASP A CA 1
ATOM 661 C C . ASP A 1 81 ? -17.059 -9.941 -4.999 1.00 87.50 81 ASP A C 1
ATOM 663 O O . ASP A 1 81 ? -17.477 -9.066 -5.774 1.00 87.50 81 ASP A O 1
ATOM 667 N N . GLU A 1 82 ? -17.126 -9.768 -3.680 1.00 93.06 82 GLU A N 1
ATOM 668 C CA . GLU A 1 82 ? -17.583 -8.516 -3.086 1.00 93.06 82 GLU A CA 1
ATOM 669 C C . GLU A 1 82 ? -16.533 -7.405 -3.309 1.00 93.06 82 GLU A C 1
ATOM 671 O O . GLU A 1 82 ? -15.348 -7.619 -3.059 1.00 93.06 82 GLU A O 1
ATOM 676 N N . PRO A 1 83 ? -16.911 -6.208 -3.804 1.00 94.00 83 PRO A N 1
ATOM 677 C CA . PRO A 1 83 ? -15.962 -5.117 -4.004 1.00 94.00 83 PRO A CA 1
ATOM 678 C C . PRO A 1 83 ? -15.541 -4.488 -2.670 1.00 94.00 83 PRO A C 1
ATOM 680 O O . PRO A 1 83 ? -16.319 -3.767 -2.043 1.00 94.00 83 PRO A O 1
ATOM 683 N N . ILE A 1 84 ? -14.285 -4.700 -2.278 1.00 96.38 84 ILE A N 1
ATOM 684 C CA . ILE A 1 84 ? -13.744 -4.261 -0.983 1.00 96.38 84 ILE A CA 1
ATOM 685 C C . ILE A 1 84 ? -12.998 -2.936 -1.094 1.00 96.38 84 ILE A C 1
ATOM 687 O O . ILE A 1 84 ? -12.312 -2.677 -2.082 1.00 96.38 84 ILE A O 1
ATOM 691 N N . LEU A 1 85 ? -13.130 -2.076 -0.083 1.00 97.38 85 LEU A N 1
ATOM 692 C CA . LEU A 1 85 ? -12.372 -0.832 -0.018 1.00 97.38 85 LEU A CA 1
ATOM 693 C C . LEU A 1 85 ? -10.912 -1.140 0.321 1.00 97.38 85 LEU A C 1
ATOM 695 O O . LEU A 1 85 ? -10.626 -1.714 1.370 1.00 97.38 85 LEU A O 1
ATOM 699 N N . VAL A 1 86 ? -9.997 -0.770 -0.571 1.00 97.69 86 VAL A N 1
ATOM 700 C CA . VAL A 1 86 ? -8.573 -1.091 -0.434 1.00 97.69 86 VAL A CA 1
ATOM 701 C C . VAL A 1 86 ? -7.741 0.176 -0.515 1.00 97.69 86 VAL A C 1
ATOM 703 O O . VAL A 1 86 ? -7.917 0.982 -1.426 1.00 97.69 86 VAL A O 1
ATOM 706 N N . ARG A 1 87 ? -6.778 0.323 0.392 1.00 97.06 87 ARG A N 1
ATOM 707 C CA . ARG A 1 87 ? -5.694 1.303 0.293 1.00 97.06 87 ARG A CA 1
ATOM 708 C C . ARG A 1 87 ? -4.363 0.569 0.237 1.00 97.06 87 ARG A C 1
ATOM 710 O O . ARG A 1 87 ? -4.058 -0.191 1.144 1.00 97.06 87 ARG A O 1
ATOM 717 N N . VAL A 1 88 ? -3.546 0.853 -0.773 1.00 95.94 88 VAL A N 1
ATOM 718 C CA . VAL A 1 88 ? -2.130 0.458 -0.782 1.00 95.94 88 VAL A CA 1
ATOM 719 C C . VAL A 1 88 ? -1.302 1.684 -0.423 1.00 95.94 88 VAL A C 1
ATOM 721 O O . VAL A 1 88 ? -1.354 2.699 -1.117 1.00 95.94 88 VAL A O 1
ATOM 724 N N . HIS A 1 89 ? -0.576 1.611 0.685 1.00 95.44 89 HIS A N 1
ATOM 725 C CA . HIS A 1 89 ? 0.217 2.706 1.228 1.00 95.44 89 HIS A CA 1
ATOM 726 C C . HIS A 1 89 ? 1.693 2.322 1.242 1.00 95.44 89 HIS A C 1
ATOM 728 O O . HIS A 1 89 ? 2.057 1.291 1.798 1.00 95.44 89 HIS A O 1
ATOM 734 N N . SER A 1 90 ? 2.549 3.140 0.632 1.00 93.50 90 SER A N 1
ATOM 735 C CA . SER A 1 90 ? 4.003 2.982 0.738 1.00 93.50 90 SER A CA 1
ATOM 736 C C . SER A 1 90 ? 4.495 3.686 1.999 1.00 93.50 90 SER A C 1
ATOM 738 O O . SER A 1 90 ? 4.156 4.849 2.218 1.00 93.50 90 SER A O 1
ATOM 740 N N . SER A 1 91 ? 5.310 2.998 2.793 1.00 93.75 91 SER A N 1
ATOM 741 C CA . SER A 1 91 ? 5.825 3.498 4.064 1.00 93.75 91 SER A CA 1
ATOM 742 C C . SER A 1 91 ? 6.538 4.840 3.921 1.00 93.75 91 SER A C 1
ATOM 744 O O . SER A 1 91 ? 7.346 5.034 3.007 1.00 93.75 91 SER A O 1
ATOM 746 N N . CYS A 1 92 ? 6.280 5.742 4.859 1.00 93.75 92 CYS A N 1
ATOM 747 C CA . CYS A 1 92 ? 6.940 7.032 4.953 1.00 93.75 92 CYS A CA 1
ATOM 748 C C . CYS A 1 92 ? 7.171 7.379 6.425 1.00 93.75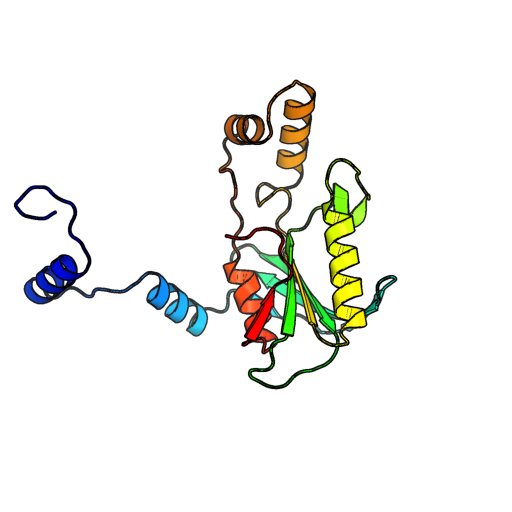 92 CYS A C 1
ATOM 750 O O . CYS A 1 92 ? 6.376 8.094 7.020 1.00 93.75 92 CYS A O 1
ATOM 752 N N . ALA A 1 93 ? 8.275 6.939 7.024 1.00 93.81 93 ALA A N 1
ATOM 753 C CA . ALA A 1 93 ? 8.572 7.125 8.446 1.00 93.81 93 ALA A CA 1
ATOM 754 C C . ALA A 1 93 ? 8.451 8.593 8.890 1.00 93.81 93 ALA A C 1
ATOM 756 O O . ALA A 1 93 ? 7.859 8.904 9.921 1.00 93.81 93 ALA A O 1
ATOM 757 N N . THR A 1 94 ? 8.944 9.527 8.073 1.00 93.06 94 THR A N 1
ATOM 758 C CA . THR A 1 94 ? 8.841 10.961 8.371 1.00 93.06 94 THR A CA 1
ATOM 759 C C . THR A 1 94 ? 7.395 11.456 8.417 1.00 93.06 94 THR A C 1
ATOM 761 O O . THR A 1 94 ? 7.084 12.310 9.236 1.00 93.06 94 THR A O 1
ATOM 764 N N . GLY A 1 95 ? 6.520 10.973 7.533 1.00 93.75 95 GLY A N 1
ATOM 765 C CA . GLY A 1 95 ? 5.124 11.411 7.464 1.00 93.75 95 GLY A CA 1
ATOM 766 C C . GLY A 1 95 ? 4.217 10.631 8.413 1.00 93.75 95 GLY A C 1
ATOM 767 O O . GLY A 1 95 ? 3.459 11.236 9.161 1.00 93.75 95 GLY A O 1
ATOM 768 N N . ASP A 1 96 ? 4.328 9.307 8.381 1.00 94.25 96 ASP A N 1
ATOM 769 C CA . ASP A 1 96 ? 3.468 8.357 9.085 1.00 94.25 96 ASP A CA 1
ATOM 770 C C . ASP A 1 96 ? 3.760 8.331 10.593 1.00 94.25 96 ASP A C 1
ATOM 772 O O . ASP A 1 96 ? 2.832 8.306 11.390 1.00 94.25 96 ASP A O 1
ATOM 776 N N . ILE A 1 97 ? 5.039 8.369 10.995 1.00 94.12 97 ILE A N 1
ATOM 777 C CA . ILE A 1 97 ? 5.445 8.239 12.409 1.00 94.12 97 ILE A CA 1
ATOM 778 C C . ILE A 1 97 ? 5.700 9.613 13.034 1.00 94.12 97 ILE A C 1
ATOM 780 O O . ILE A 1 97 ? 5.258 9.889 14.145 1.00 94.12 97 ILE A O 1
ATOM 784 N N . LEU A 1 98 ? 6.435 10.484 12.333 1.00 94.62 98 LEU A N 1
ATOM 785 C CA . LEU A 1 98 ? 6.887 11.769 12.889 1.00 94.62 98 LEU A CA 1
ATOM 786 C C . LEU A 1 98 ? 5.952 12.948 12.577 1.00 94.62 98 LEU A C 1
ATOM 788 O O . LEU A 1 98 ? 6.219 14.065 13.018 1.00 94.62 98 LEU A O 1
ATOM 792 N N . GLY A 1 99 ? 4.890 12.741 11.790 1.00 91.75 99 GLY A N 1
ATOM 793 C CA . GLY A 1 99 ? 3.941 13.803 11.440 1.00 91.75 99 GLY A CA 1
ATOM 794 C C . GLY A 1 99 ? 4.553 14.947 10.622 1.00 91.75 99 GLY A C 1
ATOM 795 O O . GLY A 1 99 ? 4.126 16.098 10.740 1.00 91.75 99 GLY A O 1
ATOM 796 N N . SER A 1 100 ? 5.580 14.663 9.812 1.00 91.94 100 SER A N 1
ATOM 797 C CA . SER A 1 100 ? 6.242 15.663 8.968 1.00 91.94 100 SER A CA 1
ATOM 798 C C . SER A 1 100 ? 5.248 16.377 8.056 1.00 91.94 100 SER A C 1
ATOM 800 O O . SER A 1 100 ? 4.454 15.746 7.368 1.00 91.94 100 SER A O 1
ATOM 802 N N . LYS A 1 101 ? 5.370 17.706 7.982 1.00 90.56 101 LYS A N 1
ATOM 803 C CA . LYS A 1 101 ? 4.593 18.564 7.073 1.00 90.56 101 LYS A CA 1
ATOM 804 C C . LYS A 1 101 ? 5.228 18.730 5.687 1.00 90.56 101 LYS A C 1
ATOM 806 O O . LYS A 1 101 ? 4.698 19.468 4.867 1.00 90.56 101 LYS A O 1
ATOM 811 N N . ARG A 1 102 ? 6.365 18.070 5.421 1.00 85.44 102 ARG A N 1
ATOM 812 C CA . ARG A 1 102 ? 7.005 18.067 4.088 1.00 85.44 102 ARG A CA 1
ATOM 813 C C . ARG A 1 102 ? 6.296 17.154 3.085 1.00 85.44 102 ARG A C 1
ATOM 815 O O . ARG A 1 102 ? 6.552 17.247 1.892 1.00 85.44 102 ARG A O 1
ATOM 822 N N . CYS A 1 103 ? 5.439 16.261 3.562 1.00 87.00 103 CYS A N 1
ATOM 823 C CA . CYS A 1 103 ? 4.605 15.387 2.747 1.00 87.00 103 CYS A CA 1
ATOM 824 C C . CYS A 1 103 ? 3.259 15.173 3.439 1.00 87.00 103 CYS A C 1
ATOM 826 O O . CYS A 1 103 ? 3.132 15.396 4.640 1.00 87.00 103 CYS A O 1
ATOM 828 N N . ASP A 1 104 ? 2.277 14.668 2.708 1.00 89.44 104 ASP A N 1
ATOM 829 C CA . ASP A 1 104 ? 0.940 14.358 3.214 1.00 89.44 104 ASP A CA 1
ATOM 830 C C . ASP A 1 104 ? 0.732 12.858 3.511 1.00 89.44 104 ASP A C 1
ATOM 832 O O . ASP A 1 104 ? -0.373 12.455 3.869 1.00 89.44 104 ASP A O 1
ATOM 836 N N . CYS A 1 105 ? 1.784 12.029 3.428 1.00 92.12 105 CYS A N 1
ATOM 837 C CA . CYS A 1 105 ? 1.710 10.569 3.596 1.00 92.12 105 CYS A CA 1
ATOM 838 C C . CYS A 1 105 ? 0.953 10.135 4.863 1.00 92.12 105 CYS A C 1
ATOM 840 O O . CYS A 1 105 ? 0.005 9.359 4.759 1.00 92.12 105 CYS A O 1
ATOM 842 N N . GLY A 1 106 ? 1.306 10.681 6.033 1.00 93.19 106 GLY A N 1
ATOM 843 C CA . GLY A 1 106 ? 0.652 10.305 7.291 1.00 93.19 106 GLY A CA 1
ATOM 844 C C . GLY A 1 106 ? -0.835 10.669 7.315 1.00 93.19 106 GLY A C 1
ATOM 845 O O . GLY A 1 106 ? -1.669 9.868 7.724 1.00 93.19 106 GLY A O 1
ATOM 846 N N . GLN A 1 107 ? -1.201 11.840 6.778 1.00 93.56 107 GLN A N 1
ATOM 847 C CA . GLN A 1 107 ? -2.608 12.246 6.669 1.00 93.56 107 GLN A CA 1
ATOM 848 C C . GLN A 1 107 ? -3.387 11.318 5.733 1.00 93.56 107 GLN A C 1
ATOM 850 O O . GLN A 1 107 ? -4.517 10.943 6.043 1.00 93.56 107 GLN A O 1
ATOM 855 N N . GLN A 1 108 ? -2.782 10.911 4.612 1.00 95.12 108 GLN A N 1
ATOM 856 C CA . GLN A 1 108 ? -3.398 9.963 3.686 1.00 95.12 108 GLN A CA 1
ATOM 857 C C . GLN A 1 108 ? -3.596 8.579 4.321 1.00 95.12 108 GLN A C 1
ATOM 859 O O . GLN A 1 108 ? -4.650 7.974 4.118 1.00 95.12 108 GLN A O 1
ATOM 864 N N . LEU A 1 109 ? -2.620 8.087 5.094 1.00 96.75 109 LEU A N 1
ATOM 865 C CA . LEU A 1 109 ? -2.728 6.818 5.816 1.00 96.75 109 LEU A CA 1
ATOM 866 C C . LEU A 1 109 ? -3.890 6.854 6.808 1.00 96.75 109 LEU A C 1
ATOM 868 O O . LEU A 1 109 ? -4.798 6.029 6.725 1.00 96.75 109 LEU A O 1
ATOM 872 N N . HIS A 1 110 ? -3.893 7.842 7.704 1.00 96.44 110 HIS A N 1
ATOM 873 C CA . HIS A 1 110 ? -4.905 7.947 8.753 1.00 96.44 110 HIS A CA 1
ATOM 874 C C . HIS A 1 110 ? -6.299 8.160 8.162 1.00 96.44 110 HIS A C 1
ATOM 876 O O . HIS A 1 110 ? -7.260 7.526 8.597 1.00 96.44 110 HIS A O 1
ATOM 882 N N . LYS A 1 111 ? -6.418 8.975 7.105 1.00 96.56 111 LYS A N 1
ATOM 883 C CA . LYS A 1 111 ? -7.700 9.173 6.427 1.00 96.56 111 LYS A CA 1
ATOM 884 C C . LYS A 1 111 ? -8.209 7.887 5.778 1.00 96.56 111 LYS A C 1
ATOM 886 O O . LYS A 1 111 ? -9.403 7.609 5.853 1.00 96.56 111 LYS A O 1
ATOM 891 N N . ALA A 1 112 ? -7.329 7.091 5.172 1.00 97.31 112 ALA A N 1
ATOM 892 C CA . ALA A 1 112 ? -7.714 5.805 4.602 1.00 97.31 112 ALA A CA 1
ATOM 893 C C . ALA A 1 112 ? -8.164 4.804 5.677 1.00 97.31 112 ALA A C 1
ATOM 895 O O . ALA A 1 112 ? -9.165 4.121 5.469 1.00 97.31 112 ALA A O 1
ATOM 896 N N . MET A 1 113 ? -7.477 4.755 6.825 1.00 98.31 113 MET A N 1
ATOM 897 C CA . MET A 1 113 ? -7.894 3.935 7.970 1.00 98.31 113 MET A CA 1
ATOM 898 C C . MET A 1 113 ? -9.299 4.325 8.438 1.00 98.31 113 MET A C 1
ATOM 900 O O . MET A 1 113 ? -10.168 3.463 8.499 1.00 98.31 113 MET A O 1
ATOM 904 N N . GLN A 1 114 ? -9.557 5.619 8.650 1.00 98.19 114 GLN A N 1
ATOM 905 C CA . GLN A 1 114 ? -10.878 6.120 9.047 1.00 98.19 114 GLN A CA 1
ATOM 906 C C . GLN A 1 114 ? -11.968 5.772 8.026 1.00 98.19 114 GLN A C 1
ATOM 908 O O . GLN A 1 114 ? -13.027 5.285 8.395 1.00 98.19 114 GLN A O 1
ATOM 913 N N . MET A 1 115 ? -11.708 5.967 6.728 1.00 97.88 115 MET A N 1
ATOM 914 C CA . MET A 1 115 ? -12.681 5.639 5.677 1.00 97.88 115 MET A CA 1
ATOM 915 C C . MET A 1 115 ? -13.008 4.142 5.620 1.00 97.88 115 MET A C 1
ATOM 917 O O . MET A 1 115 ? -14.135 3.765 5.303 1.00 97.88 115 MET A O 1
ATOM 921 N N . ILE A 1 116 ? -12.024 3.281 5.889 1.00 98.00 116 ILE A N 1
ATOM 922 C CA . ILE A 1 116 ? -12.229 1.831 5.950 1.00 98.00 116 ILE A CA 1
ATOM 923 C C . ILE A 1 116 ? -12.981 1.440 7.223 1.00 98.00 116 ILE A C 1
ATOM 925 O O . ILE A 1 116 ? -13.861 0.582 7.161 1.00 98.00 116 ILE A O 1
ATOM 929 N N . ASP A 1 117 ? -12.668 2.076 8.351 1.00 97.81 117 ASP A N 1
ATOM 930 C CA . ASP A 1 117 ? -13.382 1.874 9.610 1.00 97.81 117 ASP A CA 1
ATOM 931 C C . ASP A 1 117 ? -14.866 2.247 9.469 1.00 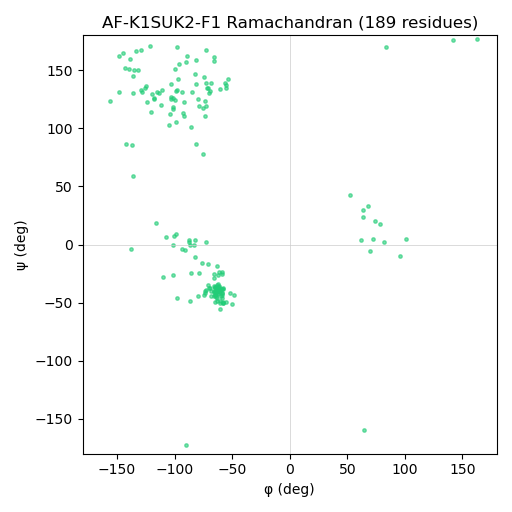97.81 117 ASP A C 1
ATOM 933 O O . ASP A 1 117 ? -15.730 1.416 9.747 1.00 97.81 117 ASP A O 1
ATOM 937 N N . GLU A 1 118 ? -15.153 3.427 8.905 1.00 97.50 118 GLU A N 1
ATOM 938 C CA . GLU A 1 118 ? -16.503 3.914 8.586 1.00 97.50 118 GLU A CA 1
ATOM 939 C C . GLU A 1 118 ? -17.255 2.978 7.626 1.00 97.50 118 GLU A C 1
ATOM 941 O O . GLU A 1 118 ? -18.457 2.758 7.775 1.00 97.50 118 GLU A O 1
ATOM 946 N N . ALA A 1 119 ? -16.562 2.399 6.640 1.00 96.56 119 ALA A N 1
ATOM 947 C CA . ALA A 1 119 ? -17.154 1.432 5.717 1.00 96.56 119 ALA A CA 1
ATOM 948 C C . ALA A 1 119 ? -17.461 0.073 6.378 1.00 96.56 119 ALA A C 1
ATOM 950 O O . ALA A 1 119 ? -18.195 -0.735 5.802 1.00 96.56 119 ALA A O 1
ATOM 951 N N . GLY A 1 120 ? -16.869 -0.213 7.544 1.00 96.88 120 GLY A N 1
ATOM 952 C CA . GLY A 1 120 ? -17.007 -1.470 8.285 1.00 96.88 120 GLY A CA 1
ATOM 953 C C . GLY A 1 120 ? -16.342 -2.684 7.628 1.00 96.88 120 GLY A C 1
ATOM 954 O O . GLY A 1 120 ? -16.305 -3.757 8.229 1.00 96.88 120 GLY A O 1
ATOM 955 N N . LYS A 1 121 ? -15.812 -2.532 6.409 1.00 96.19 121 LYS A N 1
ATOM 956 C CA . LYS A 1 121 ? -15.111 -3.574 5.657 1.00 96.19 121 LYS A CA 1
ATOM 957 C C . LYS A 1 121 ? -14.029 -2.973 4.763 1.00 96.19 121 LYS A C 1
ATOM 959 O O . LYS A 1 121 ? -14.293 -2.034 4.007 1.00 96.19 121 LYS A O 1
ATOM 964 N N . GLY A 1 122 ? -12.821 -3.522 4.810 1.00 97.69 122 GLY A N 1
ATOM 965 C CA . GLY A 1 122 ? -11.730 -3.048 3.962 1.00 97.69 122 GLY A CA 1
ATOM 966 C C . GLY A 1 122 ? -10.345 -3.476 4.410 1.00 97.69 122 GLY A C 1
ATOM 967 O O . GLY A 1 122 ? -10.181 -4.114 5.449 1.00 97.69 122 GLY A O 1
ATOM 968 N N . VAL A 1 123 ? -9.349 -3.108 3.603 1.00 98.19 123 VAL A N 1
ATOM 969 C CA . VAL A 1 123 ? -7.941 -3.444 3.840 1.00 98.19 123 VAL A CA 1
ATOM 970 C C . VAL A 1 123 ? -7.039 -2.240 3.586 1.00 98.19 123 VAL A C 1
ATOM 972 O O . VAL A 1 123 ? -7.096 -1.623 2.519 1.00 98.19 123 VAL A O 1
ATOM 975 N N . VAL A 1 124 ? -6.152 -1.942 4.535 1.00 98.25 124 VAL A N 1
ATOM 976 C CA . VAL A 1 124 ? -4.962 -1.117 4.296 1.00 98.25 124 VAL A CA 1
ATOM 977 C C . VAL A 1 124 ? -3.764 -2.045 4.157 1.00 98.25 124 VAL A C 1
ATOM 979 O O . VAL A 1 124 ? -3.394 -2.720 5.110 1.00 98.25 124 VAL A O 1
ATOM 982 N N . VAL A 1 125 ? -3.140 -2.066 2.985 1.00 97.62 125 VAL A N 1
ATOM 983 C CA . VAL A 1 125 ? -1.858 -2.735 2.750 1.00 97.62 125 VAL A CA 1
ATOM 984 C C . VAL A 1 125 ? -0.751 -1.712 2.961 1.00 97.62 125 VAL A C 1
ATOM 986 O O . VAL A 1 125 ? -0.638 -0.758 2.190 1.00 97.62 125 VAL A O 1
ATOM 989 N N . TYR A 1 126 ? 0.062 -1.902 3.994 1.00 96.94 126 TYR A N 1
ATOM 990 C CA . TYR A 1 126 ? 1.212 -1.061 4.296 1.00 96.94 126 TYR A CA 1
ATOM 991 C C . TYR A 1 126 ? 2.490 -1.732 3.784 1.00 96.94 126 TYR A C 1
ATOM 993 O O . TYR A 1 126 ? 2.980 -2.714 4.346 1.00 96.94 126 TYR A O 1
ATOM 1001 N N . MET A 1 127 ? 3.014 -1.197 2.686 1.00 94.56 127 MET A N 1
ATOM 1002 C CA . MET A 1 127 ? 4.200 -1.691 1.996 1.00 94.56 127 MET A CA 1
ATOM 1003 C C . MET A 1 127 ? 5.443 -0.988 2.535 1.00 94.56 127 MET A C 1
ATOM 1005 O O . MET A 1 127 ? 5.556 0.233 2.425 1.00 94.56 127 MET A O 1
ATOM 1009 N N . GLN A 1 128 ? 6.407 -1.751 3.045 1.00 92.06 128 GLN A N 1
ATOM 1010 C CA . GLN A 1 128 ? 7.676 -1.222 3.554 1.00 92.06 128 GLN A CA 1
ATOM 1011 C C . GLN A 1 128 ? 8.606 -0.831 2.394 1.00 92.06 128 GLN A C 1
ATOM 1013 O O . GLN A 1 128 ? 9.508 -1.569 2.014 1.00 92.06 128 GLN A O 1
ATOM 1018 N N . GLN A 1 129 ? 8.338 0.323 1.787 1.00 87.62 129 GLN A N 1
ATOM 1019 C CA . GLN A 1 129 ? 8.985 0.837 0.576 1.00 87.62 129 GLN A CA 1
ATOM 1020 C C . GLN A 1 129 ? 9.309 2.328 0.723 1.00 87.62 129 GLN A C 1
ATOM 1022 O O . GLN A 1 129 ? 8.843 3.184 -0.036 1.00 87.62 129 GLN A O 1
ATOM 1027 N N . GLU A 1 130 ? 10.111 2.640 1.738 1.00 88.69 130 GLU A N 1
ATOM 1028 C CA . GLU A 1 130 ? 10.499 4.006 2.080 1.00 88.69 130 GLU A CA 1
ATOM 1029 C C . GLU A 1 130 ? 11.149 4.737 0.899 1.00 88.69 130 GLU A C 1
ATOM 1031 O O . GLU A 1 130 ? 11.949 4.172 0.150 1.00 88.69 130 GLU A O 1
ATOM 1036 N N . GLY A 1 131 ? 10.800 6.016 0.736 1.00 81.69 131 GLY A N 1
ATOM 1037 C CA . GLY A 1 131 ? 11.389 6.866 -0.298 1.00 81.69 131 GLY A CA 1
ATOM 1038 C C . GLY A 1 131 ? 11.109 6.421 -1.739 1.00 81.69 131 GLY A C 1
ATOM 1039 O O . GLY A 1 131 ? 11.874 6.781 -2.618 1.00 81.69 131 GLY A O 1
ATOM 1040 N N . ARG A 1 132 ? 10.037 5.658 -2.007 1.00 82.31 132 ARG A N 1
ATOM 1041 C CA . ARG A 1 132 ? 9.794 4.989 -3.310 1.00 82.31 132 ARG A CA 1
ATOM 1042 C C . ARG A 1 132 ? 10.785 3.855 -3.610 1.00 82.31 132 ARG A C 1
ATOM 1044 O O . ARG A 1 132 ? 11.139 3.619 -4.760 1.00 82.31 132 ARG A O 1
ATOM 1051 N N . GLY A 1 133 ? 11.226 3.153 -2.568 1.00 81.81 133 GLY A N 1
ATOM 1052 C CA . GLY A 1 133 ? 12.099 1.980 -2.676 1.00 81.81 133 GLY A CA 1
ATOM 1053 C C . GLY A 1 133 ? 13.593 2.271 -2.510 1.00 81.81 133 GLY A C 1
ATOM 1054 O O . GLY A 1 133 ? 14.365 1.337 -2.333 1.00 81.81 133 GLY A O 1
ATOM 1055 N N . ILE A 1 134 ? 14.012 3.541 -2.485 1.00 82.38 134 ILE A N 1
ATOM 1056 C CA . ILE A 1 134 ? 15.427 3.919 -2.290 1.00 82.38 134 ILE A CA 1
ATOM 1057 C C . ILE A 1 134 ? 15.853 3.927 -0.813 1.00 82.38 134 ILE A C 1
ATOM 1059 O O . ILE A 1 134 ? 17.040 4.043 -0.511 1.00 82.38 134 ILE A O 1
ATOM 1063 N N . GLY A 1 135 ? 14.902 3.829 0.120 1.00 86.69 135 GLY A N 1
ATOM 1064 C CA . GLY A 1 135 ? 15.163 3.842 1.557 1.00 86.69 135 GLY A CA 1
ATOM 1065 C C . GLY A 1 135 ? 15.304 5.242 2.165 1.00 86.69 135 GLY A C 1
ATOM 1066 O O . GLY A 1 135 ? 15.393 6.262 1.477 1.00 86.69 135 GLY A O 1
ATOM 1067 N N . LEU A 1 136 ? 15.326 5.294 3.502 1.00 89.62 136 LEU A N 1
ATOM 1068 C CA . LEU A 1 136 ? 15.309 6.552 4.257 1.00 89.62 136 LEU A CA 1
ATOM 1069 C C . LEU A 1 136 ? 16.563 7.406 4.025 1.00 89.62 136 LEU A C 1
ATOM 1071 O O . LEU A 1 136 ? 16.443 8.610 3.831 1.00 89.62 136 LEU A O 1
ATOM 1075 N N . MET A 1 137 ? 17.752 6.795 4.014 1.00 89.31 137 MET A N 1
ATOM 1076 C CA . MET A 1 137 ? 19.026 7.511 3.834 1.00 89.31 137 MET A CA 1
ATOM 1077 C C . MET A 1 137 ? 19.022 8.344 2.545 1.00 89.31 137 MET A C 1
ATOM 1079 O O . MET A 1 137 ? 19.283 9.545 2.573 1.00 89.31 137 MET A O 1
ATOM 1083 N N . ASN A 1 138 ? 18.634 7.720 1.432 1.00 87.81 138 ASN A N 1
ATOM 1084 C CA . ASN A 1 138 ? 18.589 8.371 0.125 1.00 87.81 138 ASN A CA 1
ATOM 1085 C C . ASN A 1 138 ? 17.456 9.399 0.032 1.00 87.81 138 ASN A C 1
ATOM 1087 O O . ASN A 1 138 ? 17.638 10.464 -0.548 1.00 87.81 138 ASN A O 1
ATOM 1091 N N . LYS A 1 139 ? 16.313 9.142 0.678 1.00 86.31 139 LYS A N 1
ATOM 1092 C CA . LYS A 1 139 ? 15.234 10.129 0.793 1.00 86.31 139 LYS A CA 1
ATOM 1093 C C . LYS A 1 139 ? 15.690 11.407 1.506 1.00 86.31 139 LYS A C 1
ATOM 1095 O O . LYS A 1 139 ? 15.369 12.502 1.054 1.00 86.31 139 LYS A O 1
ATOM 1100 N N . ILE A 1 140 ? 16.433 11.286 2.609 1.00 90.50 140 ILE A N 1
ATOM 1101 C CA . ILE A 1 140 ? 16.949 12.456 3.335 1.00 90.50 140 ILE A CA 1
ATOM 1102 C C . ILE A 1 140 ? 18.028 13.175 2.517 1.00 90.50 140 ILE A C 1
ATOM 1104 O O . ILE A 1 140 ? 18.028 14.405 2.480 1.00 90.50 140 ILE A O 1
ATOM 1108 N N . ALA A 1 141 ? 18.885 12.443 1.800 1.00 87.88 141 ALA A N 1
ATOM 1109 C CA . ALA A 1 141 ? 19.821 13.048 0.853 1.00 87.88 141 ALA A CA 1
ATOM 1110 C C . ALA A 1 141 ? 19.087 13.849 -0.241 1.00 87.88 141 ALA A C 1
ATOM 1112 O O . ALA A 1 141 ? 19.452 14.989 -0.517 1.00 87.88 141 ALA A O 1
ATOM 1113 N N . ALA A 1 142 ? 17.992 13.313 -0.792 1.00 85.56 142 ALA A N 1
ATOM 1114 C CA . ALA A 1 142 ? 17.163 14.024 -1.762 1.00 85.56 142 ALA A CA 1
ATOM 1115 C C . ALA A 1 142 ? 16.517 15.283 -1.157 1.00 85.56 142 ALA A C 1
ATOM 1117 O O . ALA A 1 142 ? 16.490 16.327 -1.802 1.00 85.56 142 ALA A O 1
ATOM 1118 N N . TYR A 1 143 ? 16.048 15.228 0.096 1.00 85.19 143 TYR A N 1
ATOM 1119 C CA . TYR A 1 143 ? 15.564 16.420 0.801 1.00 85.19 143 TYR A CA 1
ATOM 1120 C C . TYR A 1 143 ? 16.646 17.477 0.987 1.00 85.19 143 TYR A C 1
ATOM 1122 O O . TYR A 1 143 ? 16.340 18.663 0.896 1.00 85.19 143 TYR A O 1
ATOM 1130 N N . LYS A 1 144 ? 17.896 17.069 1.223 1.00 87.44 144 LYS A N 1
ATOM 1131 C CA . LYS A 1 144 ? 19.000 18.016 1.347 1.00 87.44 144 LYS A CA 1
ATOM 1132 C C . LYS A 1 144 ? 19.260 18.750 0.032 1.00 87.44 144 LYS A C 1
ATOM 1134 O O . LYS A 1 144 ? 19.371 19.969 0.040 1.00 87.44 144 LYS A O 1
ATOM 1139 N N . LEU A 1 145 ? 19.250 18.029 -1.088 1.00 83.94 145 LEU A N 1
ATOM 1140 C CA . LEU A 1 145 ? 19.367 18.628 -2.422 1.00 83.94 145 LEU A CA 1
ATOM 1141 C C . LEU A 1 145 ? 18.183 19.555 -2.743 1.00 83.94 145 LEU A C 1
ATOM 1143 O O . LEU A 1 145 ? 18.366 20.621 -3.320 1.00 83.94 145 LEU A O 1
ATOM 1147 N N . GLN A 1 146 ? 16.968 19.205 -2.317 1.00 81.56 146 GLN A N 1
ATOM 1148 C CA . GLN A 1 146 ? 15.801 20.078 -2.495 1.00 81.56 146 GLN A CA 1
ATOM 1149 C C . GLN A 1 146 ? 15.915 21.390 -1.706 1.00 81.56 146 GLN A C 1
ATOM 1151 O O . GLN A 1 146 ? 15.513 22.439 -2.202 1.00 81.56 146 GLN A O 1
ATOM 1156 N N . GLU A 1 147 ? 16.496 21.366 -0.502 1.00 85.44 147 GLU A N 1
ATOM 1157 C CA . GLU A 1 147 ? 16.806 22.594 0.252 1.00 85.44 147 GLU A CA 1
ATOM 1158 C C . GLU A 1 147 ? 17.814 23.492 -0.475 1.00 85.44 147 GLU A C 1
ATOM 1160 O O . GLU A 1 147 ? 17.811 24.705 -0.282 1.00 85.44 147 GLU A O 1
ATOM 1165 N N . GLU A 1 148 ? 18.653 22.901 -1.321 1.00 83.75 148 GLU A N 1
ATOM 1166 C CA . GLU A 1 148 ? 19.648 23.591 -2.143 1.00 83.75 148 GLU A CA 1
ATOM 1167 C C . GLU A 1 148 ? 19.078 24.058 -3.497 1.00 83.75 148 GLU A C 1
ATOM 1169 O O . GLU A 1 148 ? 19.798 24.648 -4.300 1.00 83.75 148 GLU A O 1
ATOM 1174 N N . GLY A 1 149 ? 17.773 23.859 -3.729 1.00 80.69 149 GLY A N 1
ATOM 1175 C CA . GLY A 1 149 ? 17.034 24.402 -4.872 1.00 80.69 149 GLY A CA 1
ATOM 1176 C C . GLY A 1 149 ? 16.777 23.420 -6.016 1.00 80.69 149 GLY A C 1
ATOM 1177 O O . GLY A 1 149 ? 16.218 23.829 -7.032 1.00 80.69 149 GLY A O 1
ATOM 1178 N N . TYR A 1 150 ? 17.148 22.146 -5.868 1.00 73.00 150 TYR A N 1
ATOM 1179 C CA . TYR A 1 150 ? 16.843 21.116 -6.864 1.00 73.00 150 TYR A CA 1
ATOM 1180 C C . TYR A 1 150 ? 15.366 20.718 -6.819 1.00 73.00 150 TYR A C 1
ATOM 1182 O O . TYR A 1 150 ? 14.765 20.618 -5.744 1.00 73.00 150 TYR A O 1
ATOM 1190 N N . ASP A 1 151 ? 14.779 20.424 -7.979 1.00 75.12 151 ASP A N 1
ATOM 1191 C CA . ASP A 1 151 ? 13.461 19.803 -8.011 1.00 75.12 151 ASP A CA 1
ATOM 1192 C C . ASP A 1 151 ? 13.532 18.319 -7.578 1.00 75.12 151 ASP A C 1
ATOM 1194 O O . ASP A 1 151 ? 14.600 17.720 -7.418 1.00 75.12 151 ASP A O 1
ATOM 1198 N N . THR A 1 152 ? 12.377 17.700 -7.320 1.00 67.81 152 THR A N 1
ATOM 1199 C CA . THR A 1 152 ? 12.324 16.314 -6.823 1.00 67.81 152 THR A CA 1
ATOM 1200 C C . THR A 1 152 ? 12.830 15.279 -7.837 1.00 67.81 152 THR A C 1
ATOM 1202 O O . THR A 1 152 ? 13.303 14.215 -7.435 1.00 67.81 152 THR A O 1
ATOM 1205 N N . VAL A 1 153 ? 12.712 15.544 -9.137 1.00 68.50 153 VAL A N 1
ATOM 1206 C CA . VAL A 1 153 ? 13.152 14.631 -10.201 1.00 68.50 153 VAL A CA 1
ATOM 1207 C C . VAL A 1 153 ? 14.662 14.746 -10.383 1.00 68.50 153 VAL A C 1
ATOM 1209 O O . VAL A 1 153 ? 15.356 13.726 -10.416 1.00 68.50 153 VAL A O 1
ATOM 1212 N N . ASP A 1 154 ? 15.174 15.971 -10.396 1.00 65.94 154 ASP A N 1
ATOM 1213 C CA . ASP A 1 154 ? 16.591 16.290 -10.491 1.00 65.94 154 ASP A CA 1
ATOM 1214 C C . ASP A 1 154 ? 17.356 15.750 -9.285 1.00 65.94 154 ASP A C 1
ATOM 1216 O O . ASP A 1 154 ? 18.391 15.112 -9.460 1.00 65.94 154 ASP A O 1
ATOM 1220 N N . ALA A 1 155 ? 16.815 15.889 -8.070 1.00 69.75 155 ALA A N 1
ATOM 1221 C CA . ALA A 1 155 ? 17.428 15.334 -6.864 1.00 69.75 155 ALA A CA 1
ATOM 1222 C C . ALA A 1 155 ? 17.568 13.799 -6.922 1.00 69.75 155 ALA A C 1
ATOM 1224 O O . ALA A 1 155 ? 18.604 13.260 -6.540 1.00 69.75 155 ALA A O 1
ATOM 1225 N N . ASN A 1 156 ? 16.559 13.079 -7.427 1.00 67.50 156 ASN A N 1
ATOM 1226 C CA . ASN A 1 156 ? 16.627 11.615 -7.551 1.00 67.50 156 ASN A CA 1
ATOM 1227 C C . ASN A 1 156 ? 17.574 11.171 -8.673 1.00 67.50 156 ASN A C 1
ATOM 1229 O O . ASN A 1 156 ? 18.338 10.220 -8.495 1.00 67.50 156 ASN A O 1
ATOM 1233 N N . THR A 1 157 ? 17.563 11.890 -9.797 1.00 69.06 157 THR A N 1
ATOM 1234 C CA . THR A 1 157 ? 18.466 11.640 -10.929 1.00 69.06 157 THR A CA 1
ATOM 1235 C C . THR A 1 157 ? 19.919 11.887 -10.527 1.00 69.06 157 THR A C 1
ATOM 1237 O O . THR A 1 157 ? 20.793 11.086 -10.848 1.00 69.06 157 THR A O 1
ATOM 1240 N N . HIS A 1 158 ? 20.172 12.946 -9.752 1.00 67.12 158 HIS A N 1
ATOM 1241 C CA . HIS A 1 158 ? 21.490 13.274 -9.210 1.00 67.12 158 HIS A CA 1
ATOM 1242 C C . HIS A 1 158 ? 22.026 12.182 -8.275 1.00 67.12 158 HIS A C 1
ATOM 1244 O O . HIS A 1 158 ? 23.222 11.906 -8.256 1.00 67.12 158 HIS A O 1
ATOM 1250 N N . LEU A 1 159 ? 21.136 11.519 -7.536 1.00 67.75 159 LEU A N 1
ATOM 1251 C CA . LEU A 1 159 ? 21.474 10.399 -6.658 1.00 67.75 159 LEU A CA 1
ATOM 1252 C C . LEU A 1 159 ? 21.561 9.045 -7.392 1.00 67.75 159 LEU A C 1
ATOM 1254 O O . LEU A 1 159 ? 21.870 8.035 -6.765 1.00 67.75 159 LEU A O 1
ATOM 1258 N N . GLY A 1 160 ? 21.323 9.012 -8.709 1.00 71.38 160 GLY A N 1
ATOM 1259 C CA . GLY A 1 160 ? 21.463 7.812 -9.538 1.00 71.38 160 GLY A CA 1
ATOM 1260 C C . GLY A 1 160 ? 20.301 6.818 -9.444 1.00 71.38 160 GLY A C 1
ATOM 1261 O O . GLY A 1 160 ? 20.465 5.663 -9.837 1.00 71.38 160 GLY A O 1
ATOM 1262 N N . PHE A 1 161 ? 19.135 7.234 -8.940 1.00 68.06 161 PHE A N 1
ATOM 1263 C CA . PHE A 1 161 ? 17.960 6.368 -8.794 1.00 68.06 161 PHE A CA 1
ATOM 1264 C C . PHE A 1 161 ? 16.945 6.576 -9.919 1.00 68.06 161 PHE A C 1
ATOM 1266 O O . PHE A 1 161 ? 16.806 7.677 -10.457 1.00 68.06 161 PHE A O 1
ATOM 1273 N N . LYS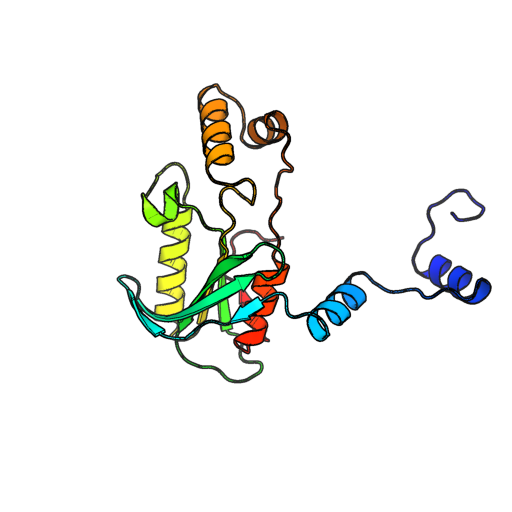 A 1 162 ? 16.176 5.529 -10.252 1.00 64.94 162 LYS A N 1
ATOM 1274 C CA . LYS A 1 162 ? 14.978 5.719 -11.078 1.00 64.94 162 LYS A CA 1
ATOM 1275 C C . LYS A 1 162 ? 13.934 6.549 -10.313 1.00 64.94 162 LYS A C 1
ATOM 1277 O O . LYS A 1 162 ? 13.931 6.547 -9.082 1.00 64.94 162 LYS A O 1
ATOM 1282 N N . PRO A 1 163 ? 12.996 7.209 -11.018 1.00 60.34 163 PRO A N 1
ATOM 1283 C CA . PRO A 1 163 ? 11.937 7.999 -10.381 1.00 60.34 163 PRO A CA 1
ATOM 1284 C C . PRO A 1 163 ? 11.027 7.201 -9.426 1.00 60.34 163 PRO A C 1
ATOM 1286 O O . PRO A 1 163 ? 10.390 7.795 -8.544 1.00 60.34 163 PRO A O 1
ATOM 1289 N N . ASP A 1 164 ? 10.949 5.880 -9.630 1.00 64.44 164 ASP A N 1
ATOM 1290 C CA . ASP A 1 164 ? 10.174 4.923 -8.844 1.00 64.44 164 ASP A CA 1
ATOM 1291 C C . ASP A 1 164 ? 10.763 3.503 -8.985 1.00 64.44 164 ASP A C 1
ATOM 1293 O O . ASP A 1 164 ? 10.902 3.004 -10.102 1.00 64.44 164 ASP A O 1
ATOM 1297 N N . GLU A 1 165 ? 11.115 2.860 -7.869 1.00 63.94 165 GLU A N 1
ATOM 1298 C CA . GLU A 1 165 ? 11.625 1.475 -7.814 1.00 63.94 165 GLU A CA 1
ATOM 1299 C C . GLU A 1 165 ? 10.671 0.551 -7.033 1.00 63.94 165 GLU A C 1
ATOM 1301 O O . GLU A 1 165 ? 11.060 -0.512 -6.544 1.00 63.94 165 GLU A O 1
ATOM 1306 N N . ARG A 1 166 ? 9.408 0.957 -6.855 1.00 70.81 166 ARG A N 1
ATOM 1307 C CA . ARG A 1 166 ? 8.428 0.180 -6.089 1.00 70.81 166 ARG A CA 1
ATOM 1308 C C . ARG A 1 166 ? 7.989 -1.078 -6.834 1.00 70.81 166 ARG A C 1
ATOM 1310 O O . ARG A 1 166 ? 7.606 -1.034 -8.001 1.00 70.81 166 ARG A O 1
ATOM 1317 N N . ASP A 1 167 ? 7.954 -2.192 -6.106 1.00 70.19 167 ASP A N 1
ATOM 1318 C CA . ASP A 1 167 ? 7.367 -3.451 -6.563 1.00 70.19 167 ASP A CA 1
ATOM 1319 C C . ASP A 1 167 ? 6.002 -3.672 -5.897 1.00 70.19 167 ASP A C 1
ATOM 1321 O O . ASP A 1 167 ? 5.899 -3.893 -4.688 1.00 70.19 167 ASP A O 1
ATOM 1325 N N . TYR A 1 168 ? 4.935 -3.616 -6.691 1.00 71.56 168 TYR A N 1
ATOM 1326 C CA . TYR A 1 168 ? 3.565 -3.846 -6.225 1.00 71.56 168 TYR A CA 1
ATOM 1327 C C . TYR A 1 168 ? 3.117 -5.309 -6.329 1.00 71.56 168 TYR A C 1
ATOM 1329 O O . TYR A 1 168 ? 2.021 -5.644 -5.871 1.00 71.56 168 TYR A O 1
ATOM 1337 N N . GLY A 1 169 ? 3.943 -6.194 -6.895 1.00 80.56 169 GLY A N 1
ATOM 1338 C CA . GLY A 1 169 ? 3.632 -7.616 -7.030 1.00 80.56 169 GLY A CA 1
ATOM 1339 C C . GLY A 1 169 ? 3.398 -8.287 -5.677 1.00 80.56 169 GLY A C 1
ATOM 1340 O O . GLY A 1 169 ? 2.464 -9.076 -5.534 1.00 80.56 169 GLY A O 1
ATOM 1341 N N . CYS A 1 170 ? 4.179 -7.906 -4.663 1.00 86.06 170 CYS A N 1
ATOM 1342 C CA . CYS A 1 170 ? 4.011 -8.384 -3.291 1.00 86.06 170 CYS A CA 1
ATOM 1343 C C . CYS A 1 170 ? 2.659 -7.944 -2.688 1.00 86.06 170 CYS A C 1
ATOM 1345 O O . CYS A 1 170 ? 1.904 -8.776 -2.186 1.00 86.06 170 CYS A O 1
ATOM 1347 N N . GLY A 1 171 ? 2.272 -6.672 -2.856 1.00 90.69 171 GLY A N 1
ATOM 1348 C CA . GLY A 1 171 ? 0.977 -6.162 -2.383 1.00 90.69 171 GLY A CA 1
ATOM 1349 C C . GLY A 1 171 ? -0.226 -6.858 -3.033 1.00 90.69 171 GLY A C 1
ATOM 1350 O O . GLY A 1 171 ? -1.215 -7.152 -2.362 1.00 90.69 171 GLY A O 1
ATOM 1351 N N . ALA A 1 172 ? -0.130 -7.200 -4.321 1.00 89.75 172 ALA A N 1
ATOM 1352 C CA . ALA A 1 172 ? -1.163 -7.974 -5.010 1.00 89.75 172 ALA A CA 1
ATOM 1353 C C . ALA A 1 172 ? -1.306 -9.402 -4.449 1.00 89.75 172 ALA A C 1
ATOM 1355 O O . ALA A 1 172 ? -2.424 -9.909 -4.338 1.00 89.75 172 ALA A O 1
ATOM 1356 N N . GLN A 1 173 ? -0.200 -10.048 -4.061 1.00 89.56 173 GLN A N 1
ATOM 1357 C CA . GLN A 1 173 ? -0.245 -11.365 -3.418 1.00 89.56 173 GLN A CA 1
ATOM 1358 C C . GLN A 1 173 ? -0.851 -11.306 -2.018 1.00 89.56 173 GLN A C 1
ATOM 1360 O O . GLN A 1 173 ? -1.660 -12.170 -1.688 1.00 89.56 173 GLN A O 1
ATOM 1365 N N . MET A 1 174 ? -0.524 -10.275 -1.232 1.00 94.00 174 MET A N 1
ATOM 1366 C CA . MET A 1 174 ? -1.138 -10.055 0.082 1.00 94.00 174 MET A CA 1
ATOM 1367 C C . MET A 1 174 ? -2.661 -9.922 -0.053 1.00 94.00 174 MET A C 1
ATOM 1369 O O . MET A 1 174 ? -3.402 -10.649 0.598 1.00 94.00 174 MET A O 1
ATOM 1373 N N . LEU A 1 175 ? -3.147 -9.070 -0.963 1.00 94.19 175 LEU A N 1
ATOM 1374 C CA . LEU A 1 175 ? -4.588 -8.903 -1.209 1.00 94.19 175 LEU A CA 1
ATOM 1375 C C . LEU A 1 175 ? -5.267 -10.205 -1.643 1.00 94.19 175 LEU A C 1
ATOM 1377 O O . LEU A 1 175 ? -6.348 -10.532 -1.157 1.00 94.19 175 LEU A O 1
ATOM 1381 N N . ARG A 1 176 ? -4.619 -10.976 -2.522 1.00 91.31 176 ARG A N 1
ATOM 1382 C CA . ARG A 1 176 ? -5.128 -12.279 -2.955 1.00 91.31 176 ARG A CA 1
ATOM 1383 C C . ARG A 1 176 ? -5.186 -13.285 -1.805 1.00 91.31 176 ARG A C 1
ATOM 1385 O O . ARG A 1 176 ? -6.153 -14.034 -1.729 1.00 91.31 176 ARG A O 1
ATOM 1392 N N . HIS A 1 177 ? -4.178 -13.307 -0.934 1.00 92.69 177 HIS A N 1
ATOM 1393 C CA . HIS A 1 177 ? -4.168 -14.161 0.254 1.00 92.69 177 HIS A CA 1
ATOM 1394 C C . HIS A 1 177 ? -5.334 -13.827 1.193 1.00 92.69 177 HIS A C 1
ATOM 1396 O O . HIS A 1 177 ? -5.996 -14.728 1.693 1.00 92.69 177 HIS A O 1
ATOM 1402 N N . LEU A 1 178 ? -5.650 -12.538 1.342 1.00 94.31 178 LEU A N 1
ATOM 1403 C CA . LEU A 1 178 ? -6.801 -12.053 2.109 1.00 94.31 178 LEU A CA 1
ATOM 1404 C C . LEU A 1 178 ? -8.160 -12.301 1.418 1.00 94.31 178 LEU A C 1
ATOM 1406 O O . LEU A 1 178 ? -9.191 -11.868 1.923 1.00 94.31 178 LEU A O 1
ATOM 1410 N N . GLY A 1 179 ? -8.190 -12.949 0.248 1.00 93.06 179 GLY A N 1
ATOM 1411 C CA . GLY A 1 179 ? -9.423 -13.217 -0.499 1.00 93.06 179 GLY A CA 1
ATOM 1412 C C . GLY A 1 179 ? -10.021 -11.985 -1.188 1.00 93.06 179 GLY A C 1
ATOM 1413 O O . GLY A 1 179 ? -11.212 -11.963 -1.497 1.00 93.06 179 GLY A O 1
ATOM 1414 N N . VAL A 1 180 ? -9.231 -10.932 -1.422 1.00 94.19 180 VAL A N 1
ATOM 1415 C CA . VAL A 1 180 ? -9.686 -9.736 -2.146 1.00 94.19 180 VAL A CA 1
ATOM 1416 C C . VAL A 1 180 ? -9.525 -9.956 -3.650 1.00 94.19 180 VAL A C 1
ATOM 1418 O O . VAL A 1 180 ? -8.437 -9.810 -4.208 1.00 94.19 180 VAL A O 1
ATOM 1421 N N . HIS A 1 181 ? -10.630 -10.278 -4.322 1.00 89.62 181 HIS A N 1
ATOM 1422 C CA . HIS A 1 181 ? -10.673 -10.472 -5.780 1.00 89.62 181 HIS A CA 1
ATOM 1423 C C . HIS A 1 181 ? -11.244 -9.269 -6.535 1.00 89.62 181 HIS A C 1
ATOM 1425 O O . HIS A 1 181 ? -10.882 -9.017 -7.685 1.00 89.62 181 HIS A O 1
ATOM 1431 N N . LYS A 1 182 ? -12.096 -8.483 -5.871 1.00 92.94 182 LYS A N 1
ATOM 1432 C CA . LYS A 1 182 ? -12.701 -7.267 -6.408 1.00 92.94 182 LYS A CA 1
ATOM 1433 C C . LYS A 1 182 ? -12.478 -6.132 -5.421 1.00 92.94 182 LYS A C 1
ATOM 1435 O O . LYS A 1 182 ? -12.724 -6.281 -4.229 1.00 92.94 182 LYS A O 1
ATOM 1440 N N . MET A 1 183 ? -12.006 -4.987 -5.906 1.00 93.88 183 MET A N 1
ATOM 1441 C CA . MET A 1 183 ? -11.640 -3.876 -5.030 1.00 93.88 183 MET A CA 1
ATOM 1442 C C . MET A 1 183 ? -12.055 -2.515 -5.575 1.00 93.88 183 MET A C 1
ATOM 1444 O O . MET A 1 183 ? -12.105 -2.283 -6.781 1.00 93.88 183 MET A O 1
ATOM 1448 N N . ARG A 1 184 ? -12.314 -1.605 -4.641 1.00 94.75 184 ARG A N 1
ATOM 1449 C CA . ARG A 1 184 ? -12.414 -0.161 -4.825 1.00 94.75 184 ARG A CA 1
ATOM 1450 C C . ARG A 1 184 ? -11.141 0.455 -4.256 1.00 94.75 184 ARG A C 1
ATOM 1452 O O . ARG A 1 184 ? -10.996 0.551 -3.039 1.00 94.75 184 ARG A O 1
ATOM 1459 N N . LEU A 1 185 ? -10.217 0.835 -5.131 1.00 94.94 185 LEU A N 1
ATOM 1460 C CA . LEU A 1 185 ? -8.914 1.347 -4.720 1.00 94.94 185 LEU A CA 1
ATOM 1461 C C . LEU A 1 185 ? -8.999 2.824 -4.300 1.00 94.94 185 LEU A C 1
ATOM 1463 O O . LEU A 1 185 ? -9.429 3.674 -5.075 1.00 94.94 185 LEU A O 1
ATOM 1467 N N . LEU A 1 186 ? -8.545 3.132 -3.085 1.00 93.75 186 LEU A N 1
ATOM 1468 C CA . LEU A 1 186 ? -8.366 4.488 -2.566 1.00 93.75 186 LEU A CA 1
ATOM 1469 C C . LEU A 1 186 ? -7.036 5.073 -3.061 1.00 93.75 186 LEU A C 1
ATOM 1471 O O . LEU A 1 186 ? -6.003 4.989 -2.385 1.00 93.75 186 LEU A O 1
ATOM 1475 N N . THR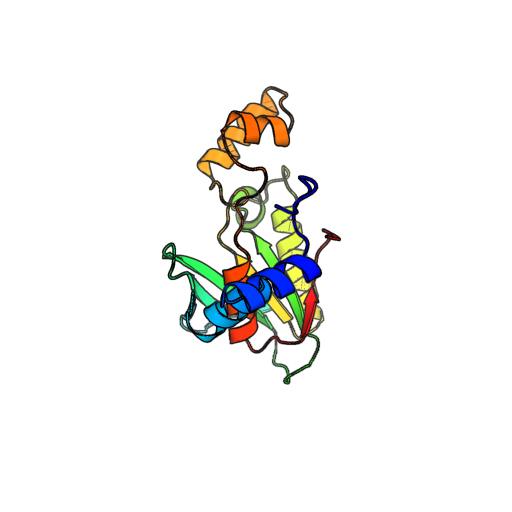 A 1 187 ? -7.059 5.672 -4.251 1.00 88.88 187 THR A N 1
ATOM 1476 C CA . THR A 1 187 ? -5.897 6.316 -4.873 1.00 88.88 187 THR A CA 1
ATOM 1477 C C . THR A 1 187 ? -6.266 7.658 -5.498 1.00 88.88 187 THR A C 1
ATOM 1479 O O . THR A 1 187 ? -7.349 7.815 -6.053 1.00 88.88 187 THR A O 1
ATOM 1482 N N . ASN A 1 188 ? -5.331 8.608 -5.426 1.00 81.44 188 ASN A N 1
ATOM 1483 C CA . ASN A 1 188 ? -5.389 9.878 -6.155 1.00 81.44 188 ASN A CA 1
ATOM 1484 C C . ASN A 1 188 ? -4.488 9.867 -7.398 1.00 81.44 188 ASN A C 1
ATOM 1486 O O . ASN A 1 188 ? -4.405 10.873 -8.094 1.00 81.44 188 ASN A O 1
ATOM 1490 N N . ASN A 1 189 ? -3.789 8.758 -7.661 1.00 74.06 189 ASN A N 1
ATOM 1491 C CA . ASN A 1 189 ? -3.031 8.576 -8.890 1.00 74.06 189 ASN A CA 1
ATOM 1492 C C . ASN A 1 189 ? -3.933 7.892 -9.932 1.00 74.06 189 ASN A C 1
ATOM 1494 O O . ASN A 1 189 ? -4.291 6.731 -9.700 1.00 74.06 189 ASN A O 1
ATOM 1498 N N . PRO A 1 190 ? -4.352 8.589 -11.007 1.00 55.53 190 PRO A N 1
ATOM 1499 C CA . PRO A 1 190 ? -5.330 8.056 -11.946 1.00 55.53 190 PRO A CA 1
ATOM 1500 C C . PRO A 1 190 ? -4.790 6.902 -12.796 1.00 55.53 190 PRO A C 1
ATOM 1502 O O . PRO A 1 190 ? -5.561 5.971 -13.003 1.00 55.53 190 PRO A O 1
ATOM 1505 N N . VAL A 1 191 ? -3.520 6.925 -13.227 1.00 43.00 191 VAL A N 1
ATOM 1506 C CA . VAL A 1 191 ? -2.741 5.816 -13.827 1.00 43.00 191 VAL A CA 1
ATOM 1507 C C . VAL A 1 191 ? -1.268 6.214 -13.792 1.00 43.00 191 VAL A C 1
ATOM 1509 O O . VAL A 1 191 ? -0.969 7.305 -14.323 1.00 43.00 191 VAL A O 1
#

pLDDT: mean 87.8, std 10.33, range [43.0, 98.56]

Radius of gyration: 20.81 Å; Cα contacts (8 Å, |Δi|>4): 283; chains: 1; bounding box: 39×48×63 Å

Secondary structure (DSSP, 8-state):
--TTSPPPPHHHHHHHHHHTTPPP--HHHHHHHHHHH---EEE---EEEEETTEEEEEEEEEETTT--EEEEEEES---TT-EEEEEEEE--HHHHTT--TT-SHHHHHHHHHHHHHHHS-EEEEEE--GGGGTHHHHHHHHHHHHHTT--HHHHHHHTT--S-----HHHHHHHHHTT--EEEE--S---

InterPro domains:
  IPR000422 3,4-dihydroxy-2-butanone 4-phosphate synthase, RibB [PF00926] (1-33)
  IPR000926 GTP cyclohydrolase II, RibA [TIGR00505] (45-190)
  IPR000926 GTP cyclohydrolase II, RibA [cd00641] (40-190)
  IPR017945 DHBP synthase RibB-like alpha/beta domain superfamily [SSF55821] (1-40)
  IPR032677 GTP cyclohydrolase II [PF00925] (46-190)
  IPR036144 GTP cyclohydrolase II superfamily [G3DSA:3.40.50.10990] (43-191)
  IPR036144 GTP cyclohydrolase II superfamily [SSF142695] (39-190)

Solvent-accessible surface area (backbone atoms only — not comparable to full-atom values): 10952 Å² total; per-residue (Å²): 108,42,98,88,71,46,81,65,48,72,77,53,49,53,52,52,22,64,76,69,73,49,88,87,81,53,73,65,58,51,49,55,51,42,67,74,73,49,78,53,62,44,80,54,73,75,42,87,41,81,54,99,51,38,70,30,36,35,33,42,31,32,31,68,89,78,67,50,60,29,39,36,42,36,26,71,82,82,58,81,73,46,71,34,43,33,34,80,43,67,37,41,65,58,18,60,73,67,62,37,84,92,48,60,56,26,61,53,51,52,50,51,43,33,55,28,45,75,63,52,33,21,37,40,38,42,39,74,30,29,62,46,48,65,29,64,71,52,40,51,52,33,51,54,39,38,76,74,70,42,51,79,65,56,26,36,51,74,72,72,45,70,99,66,66,68,75,62,67,59,59,54,49,54,39,48,72,74,55,52,79,28,69,44,73,66,67,92,71,93,126